Protein 2P4O (pdb70)

CATH classification: 2.120.10.30

B-factor: mean 43.18, std 7.97, range [19.55, 78.84]

Organism: Nostoc punctiforme (strain ATCC 29133 / PCC 73102) (NCBI:txid63737)

Foldseek 3Di:
DPVDDPLCVPFAAAAFDKDFQEFFAAQFAWAEWDADQVGWIWTFRFQQQFTWIAHSNGDIDGLEGAAHTWAEWDAAPVRWIWTWHAHVVQFIWIWIQGRNHDIDTQDTDNVARGWHYWFDLDRFWIWTQRQQQQFIWIFGNPVTDIDTLDHDPCHAPDNPDPGGAFAAWADDDQWIWTGTQRWAIWIWGQDPVRGTDDIGGQEGSAHFHYWFAFNQGWIWGQRFCQQFIWTQHSVRRIYTHGHVVSPRHRWNYKDFYNYPVTQQKIWIWGNQYVDADPVGGDTTTTMIGGHPTGGDDRD

Structure (mmCIF, N/CA/C/O backbone):
data_2P4O
#
_entry.id   2P4O
#
_cell.length_a   91.442
_cell.length_b   91.442
_cell.length_c   75.188
_cell.angle_alpha   90.000
_cell.angle_beta   90.000
_cell.angle_gamma   90.000
#
_symmetry.space_group_name_H-M   'P 42 21 2'
#
loop_
_entity.id
_entity.type
_entity.pdbx_description
1 polymer 'hypothetical protein'
2 non-polymer 'ACETATE ION'
3 non-polymer GLYCEROL
4 water water
#
loop_
_atom_site.group_PDB
_atom_site.id
_atom_site.type_symbol
_atom_site.label_atom_id
_atom_site.label_alt_id
_atom_site.label_comp_id
_atom_site.label_asym_id
_atom_site.label_entity_id
_atom_site.label_seq_id
_atom_site.pdbx_PDB_ins_code
_atom_site.Cartn_x
_atom_site.Cartn_y
_atom_site.Cartn_z
_atom_site.occupancy
_atom_site.B_iso_or_equiv
_atom_site.auth_seq_id
_atom_site.auth_comp_id
_atom_site.auth_asym_id
_atom_site.auth_atom_id
_atom_site.pdbx_PDB_model_num
ATOM 1 N N . SER A 1 5 ? 26.440 16.890 2.612 1.00 63.86 4 SER A N 1
ATOM 2 C CA . SER A 1 5 ? 26.437 17.519 1.259 1.00 63.02 4 SER A CA 1
ATOM 3 C C . SER A 1 5 ? 27.891 17.884 0.843 1.00 62.81 4 SER A C 1
ATOM 4 O O . SER A 1 5 ? 28.742 18.167 1.688 1.00 60.91 4 SER A O 1
ATOM 7 N N . ALA A 1 6 ? 28.167 17.830 -0.459 1.00 60.65 5 ALA A N 1
ATOM 8 C CA . ALA A 1 6 ? 29.539 17.647 -0.952 1.00 60.32 5 ALA A CA 1
ATOM 9 C C . ALA A 1 6 ? 30.416 18.901 -0.908 1.00 60.56 5 ALA A C 1
ATOM 10 O O . ALA A 1 6 ? 31.640 18.804 -0.954 1.00 61.67 5 ALA A O 1
ATOM 12 N N . GLY A 1 7 ? 29.808 20.075 -0.828 1.00 62.15 6 GLY A N 1
ATOM 13 C CA . GLY A 1 7 ? 30.589 21.306 -0.672 1.00 63.50 6 GLY A CA 1
ATOM 14 C C . GLY A 1 7 ? 31.421 21.380 0.609 1.00 63.47 6 GLY A C 1
ATOM 15 O O . GLY A 1 7 ? 32.515 21.960 0.610 1.00 64.15 6 GLY A O 1
ATOM 16 N N . LEU A 1 8 ? 30.926 20.741 1.676 1.00 61.60 7 LEU A N 1
ATOM 17 C CA . LEU A 1 8 ? 31.371 21.029 3.049 1.00 57.53 7 LEU A CA 1
ATOM 18 C C . LEU A 1 8 ? 32.746 20.509 3.434 1.00 53.14 7 LEU A C 1
ATOM 19 O O . LEU A 1 8 ? 32.984 19.323 3.329 1.00 50.68 7 LEU A O 1
ATOM 24 N N . PRO A 1 9 ? 33.639 21.400 3.914 1.00 50.93 8 PRO A N 1
ATOM 25 C CA . PRO A 1 9 ? 34.889 20.934 4.506 1.00 48.17 8 PRO A CA 1
ATOM 26 C C . PRO A 1 9 ? 34.620 19.915 5.614 1.00 47.60 8 PRO A C 1
ATOM 27 O O . PRO A 1 9 ? 33.791 20.176 6.506 1.00 48.18 8 PRO A O 1
ATOM 31 N N . PRO A 1 10 ? 35.327 18.778 5.590 1.00 48.91 9 PRO A N 1
ATOM 32 C CA . PRO A 1 10 ? 35.104 17.682 6.536 1.00 47.18 9 PRO A CA 1
ATOM 33 C C . PRO A 1 10 ? 35.670 17.934 7.931 1.00 45.83 9 PRO A C 1
ATOM 34 O O . PRO A 1 10 ? 36.386 17.102 8.480 1.00 44.92 9 PRO A O 1
ATOM 38 N N . ILE A 1 11 ? 35.293 19.054 8.529 1.00 42.84 10 ILE A N 1
ATOM 39 C CA . ILE A 1 11 ? 35.852 19.478 9.821 1.00 41.49 10 ILE A CA 1
ATOM 40 C C . ILE A 1 11 ? 35.617 18.529 11.009 1.00 41.80 10 ILE A C 1
ATOM 41 O O . ILE A 1 11 ? 36.407 18.540 11.964 1.00 40.83 10 ILE A O 1
ATOM 46 N N . TYR A 1 12 ? 34.541 17.737 10.968 1.00 41.02 11 TYR A N 1
ATOM 47 C CA . TYR A 1 12 ? 34.180 16.841 12.083 1.00 42.03 11 TYR A CA 1
ATOM 48 C C . TYR A 1 12 ? 34.384 15.367 11.749 1.00 42.23 11 TYR A C 1
ATOM 49 O O . TYR A 1 12 ? 33.976 14.497 12.508 1.00 42.87 11 TYR A O 1
ATOM 58 N N . ALA A 1 13 ? 35.041 15.102 10.633 1.00 41.79 12 ALA A N 1
ATOM 59 C CA . ALA A 1 13 ? 35.203 13.740 10.131 1.00 43.72 12 ALA A CA 1
ATOM 60 C C . ALA A 1 13 ? 35.837 12.776 11.099 1.00 44.70 12 ALA A C 1
ATOM 61 O O . ALA A 1 13 ? 35.482 11.589 11.104 1.00 47.42 12 ALA A O 1
ATOM 63 N N . ASP A 1 14 ? 36.788 13.251 11.896 1.00 45.03 13 ASP A N 1
ATOM 64 C CA . ASP A 1 14 ? 37.490 12.387 12.825 1.00 47.35 13 ASP A CA 1
ATOM 65 C C . ASP A 1 14 ? 37.092 12.551 14.281 1.00 46.53 13 ASP A C 1
ATOM 66 O O . ASP A 1 14 ? 37.745 11.978 15.142 1.00 49.72 13 ASP A O 1
ATOM 71 N N . LYS A 1 15 ? 36.034 13.316 14.556 1.00 42.98 14 LYS A N 1
ATOM 72 C CA . LYS A 1 15 ? 35.561 13.504 15.944 1.00 40.43 14 LYS A CA 1
ATOM 73 C C . LYS A 1 15 ? 34.736 12.274 16.402 1.00 40.21 14 LYS A C 1
ATOM 74 O O . LYS A 1 15 ? 33.948 11.730 15.615 1.00 41.22 14 LYS A O 1
ATOM 80 N N . PRO A 1 16 ? 34.915 11.840 17.663 1.00 39.89 15 PRO A N 1
ATOM 81 C CA . PRO A 1 16 ? 34.104 10.732 18.159 1.00 41.48 15 PRO A CA 1
ATOM 82 C C . PRO A 1 16 ? 32.623 11.117 18.250 1.00 40.17 15 PRO A C 1
ATOM 83 O O . PRO A 1 16 ? 32.290 12.305 18.482 1.00 38.64 15 PRO A O 1
ATOM 87 N N . ILE A 1 17 ? 31.755 10.131 18.077 1.00 36.18 16 ILE A N 1
ATOM 88 C CA . ILE A 1 17 ? 30.304 10.340 18.179 1.00 37.26 16 ILE A CA 1
ATOM 89 C C . ILE A 1 17 ? 29.821 9.628 19.426 1.00 38.13 16 ILE A C 1
ATOM 90 O O . ILE A 1 17 ? 30.002 8.400 19.550 1.00 38.88 16 ILE A O 1
ATOM 95 N N . GLU A 1 18 ? 29.194 10.382 20.325 1.00 36.21 17 GLU A N 1
ATOM 96 C CA . GLU A 1 18 ? 28.651 9.840 21.563 1.00 35.89 17 GLU A CA 1
ATOM 97 C C . GLU A 1 18 ? 27.226 10.352 21.676 1.00 35.61 17 GLU A C 1
ATOM 98 O O . GLU A 1 18 ? 26.969 11.503 22.033 1.00 33.49 17 GLU A O 1
ATOM 104 N N . LEU A 1 19 ? 26.298 9.544 21.197 1.00 35.15 18 LEU A N 1
ATOM 105 C CA . LEU A 1 19 ? 24.982 10.087 20.950 1.00 37.67 18 LEU A CA 1
ATOM 106 C C . LEU A 1 19 ? 24.203 10.225 22.240 1.00 37.84 18 LEU A C 1
ATOM 107 O O . LEU A 1 19 ? 23.993 9.260 22.966 1.00 34.96 18 LEU A O 1
ATOM 112 N N . ALA A 1 20 ? 23.771 11.438 22.502 1.00 34.42 19 ALA A N 1
ATOM 113 C CA . ALA A 1 20 ? 22.940 11.741 23.664 1.00 38.90 19 ALA A CA 1
ATOM 114 C C . ALA A 1 20 ? 21.521 11.169 23.473 1.00 36.29 19 ALA A C 1
ATOM 115 O O . ALA A 1 20 ? 21.023 11.067 22.325 1.00 34.84 19 ALA A O 1
ATOM 117 N N . PRO A 1 21 ? 20.902 10.741 24.576 1.00 32.65 20 PRO A N 1
ATOM 118 C CA . PRO A 1 21 ? 19.463 10.482 24.551 1.00 34.47 20 PRO A CA 1
ATOM 119 C C . PRO A 1 21 ? 18.742 11.681 23.951 1.00 37.09 20 PRO A C 1
ATOM 120 O O . PRO A 1 21 ? 19.018 12.829 24.353 1.00 34.02 20 PRO A O 1
ATOM 124 N N . ALA A 1 22 ? 17.924 11.445 22.918 1.00 36.85 21 ALA A N 1
ATOM 125 C CA . ALA A 1 22 ? 17.275 12.562 22.201 1.00 35.47 21 ALA A CA 1
ATOM 126 C C . ALA A 1 22 ? 15.775 12.362 22.096 1.00 38.63 21 ALA A C 1
ATOM 127 O O . ALA A 1 22 ? 15.311 11.248 21.943 1.00 36.35 21 ALA A O 1
ATOM 129 N N . LYS A 1 23 ? 15.017 13.442 22.127 1.00 38.14 22 LYS A N 1
ATOM 130 C CA . LYS A 1 23 ? 13.569 13.380 21.953 1.00 41.89 22 LYS A CA 1
ATOM 131 C C . LYS A 1 23 ? 13.127 14.663 21.292 1.00 41.25 22 LYS A C 1
ATOM 132 O O . LYS A 1 23 ? 13.534 15.745 21.732 1.00 39.19 22 LYS A O 1
ATOM 138 N N . ILE A 1 24 ? 12.300 14.550 20.258 1.00 39.95 23 ILE A N 1
ATOM 139 C CA . ILE A 1 24 ? 11.716 15.718 19.618 1.00 43.07 23 ILE A CA 1
ATOM 140 C C . ILE A 1 24 ? 10.511 16.161 20.456 1.00 41.85 23 ILE A C 1
ATOM 141 O O . ILE A 1 24 ? 9.591 15.400 20.648 1.00 38.20 23 ILE A O 1
ATOM 146 N N . ILE A 1 25 ? 10.532 17.411 20.921 1.00 41.49 24 ILE A N 1
ATOM 147 C CA . ILE A 1 25 ? 9.497 17.982 21.791 1.00 41.88 24 ILE A CA 1
ATOM 148 C C . ILE A 1 25 ? 8.335 18.537 20.976 1.00 43.59 24 ILE A C 1
ATOM 149 O O . ILE A 1 25 ? 7.177 18.366 21.345 1.00 40.99 24 ILE A O 1
ATOM 154 N N . THR A 1 26 ? 8.656 19.277 19.912 1.00 42.57 25 THR A N 1
ATOM 155 C CA . THR A 1 26 ? 7.651 19.788 18.986 1.00 43.67 25 THR A CA 1
ATOM 156 C C . THR A 1 26 ? 8.261 20.030 17.592 1.00 41.18 25 THR A C 1
ATOM 157 O O . THR A 1 26 ? 9.484 20.095 17.443 1.00 41.49 25 THR A O 1
ATOM 161 N N . SER A 1 27 ? 7.407 20.163 16.583 1.00 40.41 26 SER A N 1
ATOM 162 C CA . SER A 1 27 ? 7.838 20.431 15.207 1.00 40.60 26 SER A CA 1
ATOM 163 C C . SER A 1 27 ? 6.997 21.502 14.541 1.00 41.73 26 SER A C 1
ATOM 164 O O . SER A 1 27 ? 5.813 21.646 14.832 1.00 40.92 26 SER A O 1
ATOM 167 N N . PHE A 1 28 ? 7.622 22.258 13.643 1.00 40.83 27 PHE A N 1
ATOM 168 C CA . PHE A 1 28 ? 6.953 23.328 12.904 1.00 40.93 27 PHE A CA 1
ATOM 169 C C . PHE A 1 28 ? 6.962 22.924 11.437 1.00 42.32 27 PHE A C 1
ATOM 170 O O . PHE A 1 28 ? 7.739 22.060 11.077 1.00 41.57 27 PHE A O 1
ATOM 178 N N . PRO A 1 29 ? 6.161 23.594 10.579 1.00 41.95 28 PRO A N 1
ATOM 179 C CA . PRO A 1 29 ? 6.188 23.199 9.185 1.00 42.89 28 PRO A CA 1
ATOM 180 C C . PRO A 1 29 ? 7.574 23.367 8.571 1.00 41.39 28 PRO A C 1
ATOM 181 O O . PRO A 1 29 ? 8.368 24.158 9.035 1.00 40.72 28 PRO A O 1
ATOM 185 N N . VAL A 1 30 ? 7.840 22.589 7.535 1.00 42.69 29 VAL A N 1
ATOM 186 C CA . VAL A 1 30 ? 9.007 22.780 6.698 1.00 43.20 29 VAL A CA 1
ATOM 187 C C . VAL A 1 30 ? 9.068 24.236 6.285 1.00 42.56 29 VAL A C 1
ATOM 188 O O . VAL A 1 30 ? 8.040 24.852 5.982 1.00 39.67 29 VAL A O 1
ATOM 192 N N . ASN A 1 31 ? 10.279 24.785 6.295 1.00 42.01 30 ASN A N 1
ATOM 193 C CA . ASN A 1 31 ? 10.541 26.216 6.018 1.00 41.88 30 ASN A CA 1
ATOM 194 C C . ASN A 1 31 ? 10.357 27.192 7.172 1.00 41.06 30 ASN A C 1
ATOM 195 O O . ASN A 1 31 ? 10.236 28.403 6.970 1.00 39.45 30 ASN A O 1
ATOM 200 N N . THR A 1 32 ? 10.339 26.643 8.383 1.00 37.71 31 THR A N 1
ATOM 201 C CA . THR A 1 32 ? 10.296 27.421 9.560 1.00 39.64 31 THR A CA 1
ATOM 202 C C . THR A 1 32 ? 11.746 27.644 9.959 1.00 39.61 31 THR A C 1
ATOM 203 O O . THR A 1 32 ? 12.506 26.705 10.140 1.00 39.15 31 THR A O 1
ATOM 207 N N . PHE A 1 33 ? 12.116 28.916 10.083 1.00 37.82 32 PHE A N 1
ATOM 208 C CA . PHE A 1 33 ? 13.445 29.232 10.519 1.00 40.50 32 PHE A CA 1
ATOM 209 C C . PHE A 1 33 ? 13.422 29.548 11.992 1.00 36.57 32 PHE A C 1
ATOM 210 O O . PHE A 1 33 ? 13.271 30.695 12.375 1.00 38.48 32 PHE A O 1
ATOM 218 N N . LEU A 1 34 ? 13.602 28.546 12.838 1.00 37.64 33 LEU A N 1
ATOM 219 C CA . LEU A 1 34 ? 13.775 28.821 14.267 1.00 36.24 33 LEU A CA 1
ATOM 220 C C . LEU A 1 34 ? 15.217 29.309 14.462 1.00 38.87 33 LEU A C 1
ATOM 221 O O . LEU A 1 34 ? 16.176 28.624 14.086 1.00 42.15 33 LEU A O 1
ATOM 226 N N . GLU A 1 35 ? 15.382 30.506 15.019 1.00 38.30 34 GLU A N 1
ATOM 227 C CA . GLU A 1 35 ? 16.707 31.094 15.078 1.00 36.85 34 GLU A CA 1
ATOM 228 C C . GLU A 1 35 ? 17.327 30.968 16.451 1.00 36.43 34 GLU A C 1
ATOM 229 O O . GLU A 1 35 ? 18.545 30.915 16.570 1.00 36.74 34 GLU A O 1
ATOM 235 N N . ASN A 1 36 ? 16.496 31.017 17.495 1.00 35.04 35 ASN A N 1
ATOM 236 C CA . ASN A 1 36 ? 16.999 30.960 18.841 1.00 35.89 35 ASN A CA 1
ATOM 237 C C . ASN A 1 36 ? 15.887 30.597 19.805 1.00 36.60 35 ASN A C 1
ATOM 238 O O . ASN A 1 36 ? 14.719 30.432 19.410 1.00 38.05 35 ASN A O 1
ATOM 243 N N . LEU A 1 37 ? 16.253 30.498 21.067 1.00 36.45 36 LEU A N 1
ATOM 244 C CA . LEU A 1 37 ? 15.339 30.031 22.119 1.00 35.72 36 LEU A CA 1
ATOM 245 C C . LEU A 1 37 ? 15.865 30.465 23.454 1.00 37.79 36 LEU A C 1
ATOM 246 O O . LEU A 1 37 ? 17.093 30.662 23.648 1.00 38.71 36 LEU A O 1
ATOM 251 N N . ALA A 1 38 ? 14.925 30.580 24.383 1.00 36.87 37 ALA A N 1
ATOM 252 C CA . ALA A 1 38 ? 15.251 30.848 25.756 1.00 39.04 37 ALA A CA 1
ATOM 253 C C . ALA A 1 38 ? 14.248 30.078 26.625 1.00 39.99 37 ALA A C 1
ATOM 254 O O . ALA A 1 38 ? 13.051 29.997 26.293 1.00 36.26 37 ALA A O 1
ATOM 256 N N . SER A 1 39 ? 14.753 29.469 27.693 1.00 42.31 38 SER A N 1
ATOM 257 C CA . SER A 1 39 ? 13.916 28.698 28.632 1.00 44.93 38 SER A CA 1
ATOM 258 C C . SER A 1 39 ? 13.458 29.553 29.817 1.00 44.90 38 SER A C 1
ATOM 259 O O . SER A 1 39 ? 14.180 30.452 30.279 1.00 46.18 38 SER A O 1
ATOM 262 N N . ALA A 1 40 ? 12.225 29.314 30.271 1.00 47.58 39 ALA A N 1
ATOM 263 C CA . ALA A 1 40 ? 11.657 30.008 31.441 1.00 49.12 39 ALA A CA 1
ATOM 264 C C . ALA A 1 40 ? 11.767 29.122 32.699 1.00 49.71 39 ALA A C 1
ATOM 265 O O . ALA A 1 40 ? 11.622 27.889 32.617 1.00 48.83 39 ALA A O 1
ATOM 267 N N . PRO A 1 41 ? 11.982 29.745 33.876 1.00 52.35 40 PRO A N 1
ATOM 268 C CA . PRO A 1 41 ? 12.116 28.962 35.105 1.00 53.66 40 PRO A CA 1
ATOM 269 C C . PRO A 1 41 ? 10.939 28.029 35.397 1.00 53.32 40 PRO A C 1
ATOM 270 O O . PRO A 1 41 ? 11.113 27.090 36.156 1.00 53.75 40 PRO A O 1
ATOM 274 N N . ASP A 1 42 ? 9.763 28.271 34.811 1.00 54.09 41 ASP A N 1
ATOM 275 C CA . ASP A 1 42 ? 8.631 27.321 34.960 1.00 54.22 41 ASP A CA 1
ATOM 276 C C . ASP A 1 42 ? 8.678 26.127 34.018 1.00 54.64 41 ASP A C 1
ATOM 277 O O . ASP A 1 42 ? 7.904 25.189 34.175 1.00 55.21 41 ASP A O 1
ATOM 282 N N . GLY A 1 43 ? 9.578 26.157 33.037 1.00 54.98 42 GLY A N 1
ATOM 283 C CA . GLY A 1 43 ? 9.687 25.064 32.092 1.00 53.39 42 GLY A CA 1
ATOM 284 C C . GLY A 1 43 ? 9.325 25.449 30.676 1.00 52.00 42 GLY A C 1
ATOM 285 O O . GLY A 1 43 ? 9.572 24.668 29.748 1.00 53.74 42 GLY A O 1
ATOM 286 N N . THR A 1 44 ? 8.740 26.637 30.493 1.00 48.64 43 THR A N 1
ATOM 287 C CA . THR A 1 44 ? 8.286 27.040 29.165 1.00 49.08 43 THR A CA 1
ATOM 288 C C . THR A 1 44 ? 9.478 27.490 28.328 1.00 46.55 43 THR A C 1
ATOM 289 O O . THR A 1 44 ? 10.347 28.184 28.815 1.00 47.28 43 THR A O 1
ATOM 293 N N . ILE A 1 45 ? 9.500 27.054 27.070 1.00 47.04 44 ILE A N 1
ATOM 294 C CA . ILE A 1 45 ? 10.560 27.382 26.114 1.00 44.52 44 ILE A CA 1
ATOM 295 C C . ILE A 1 45 ? 9.956 28.356 25.149 1.00 42.04 44 ILE A C 1
ATOM 296 O O . ILE A 1 45 ? 8.899 28.085 24.587 1.00 44.19 44 ILE A O 1
ATOM 301 N N . PHE A 1 46 ? 10.602 29.506 24.974 1.00 40.04 45 PHE A N 1
ATOM 302 C CA . PHE A 1 46 ? 10.253 30.434 23.904 1.00 39.23 45 PHE A CA 1
ATOM 303 C C . PHE A 1 46 ? 11.248 30.345 22.739 1.00 39.53 45 PHE A C 1
ATOM 304 O O . PHE A 1 46 ? 12.460 30.264 22.935 1.00 36.46 45 PHE A O 1
ATOM 312 N N . VAL A 1 47 ? 10.711 30.319 21.530 1.00 39.38 46 VAL A N 1
ATOM 313 C CA . VAL A 1 47 ? 11.536 30.269 20.338 1.00 39.14 46 VAL A CA 1
ATOM 314 C C . VAL A 1 47 ? 11.174 31.408 19.411 1.00 39.58 46 VAL A C 1
ATOM 315 O O . VAL A 1 47 ? 10.074 31.971 19.473 1.00 38.03 46 VAL A O 1
ATOM 319 N N . THR A 1 48 ? 12.136 31.759 18.569 1.00 40.25 47 THR A N 1
ATOM 320 C CA . THR A 1 48 ? 11.951 32.770 17.554 1.00 39.72 47 THR A CA 1
ATOM 321 C C . THR A 1 48 ? 11.740 32.079 16.196 1.00 41.60 47 THR A C 1
ATOM 322 O O . THR A 1 48 ? 12.571 31.315 15.719 1.00 38.48 47 THR A O 1
ATOM 326 N N . ASN A 1 49 ? 10.562 32.327 15.642 1.00 42.77 48 ASN A N 1
ATOM 327 C CA . ASN A 1 49 ? 10.202 31.953 14.317 1.00 41.48 48 ASN A CA 1
ATOM 328 C C . ASN A 1 49 ? 10.485 33.179 13.452 1.00 40.52 48 ASN A C 1
ATOM 329 O O . ASN A 1 49 ? 9.652 34.075 13.328 1.00 42.46 48 ASN A O 1
ATOM 334 N N . HIS A 1 50 ? 11.668 33.167 12.842 1.00 40.35 49 HIS A N 1
ATOM 335 C CA . HIS A 1 50 ? 12.338 34.346 12.277 1.00 39.97 49 HIS A CA 1
ATOM 336 C C . HIS A 1 50 ? 11.546 35.097 11.234 1.00 40.86 49 HIS A C 1
ATOM 337 O O . HIS A 1 50 ? 11.319 36.317 11.371 1.00 39.57 49 HIS A O 1
ATOM 344 N N . GLU A 1 51 ? 11.132 34.380 10.190 1.00 40.95 50 GLU A N 1
ATOM 345 C CA . GLU A 1 51 ? 10.570 35.013 8.988 1.00 43.16 50 GLU A CA 1
ATOM 346 C C . GLU A 1 51 ? 9.248 35.711 9.249 1.00 43.87 50 GLU A C 1
ATOM 347 O O . GLU A 1 51 ? 8.962 36.713 8.617 1.00 46.61 50 GLU A O 1
ATOM 353 N N . VAL A 1 52 ? 8.464 35.183 10.190 1.00 45.72 51 VAL A N 1
ATOM 354 C CA . VAL A 1 52 ? 7.143 35.715 10.527 1.00 46.93 51 VAL A CA 1
ATOM 355 C C .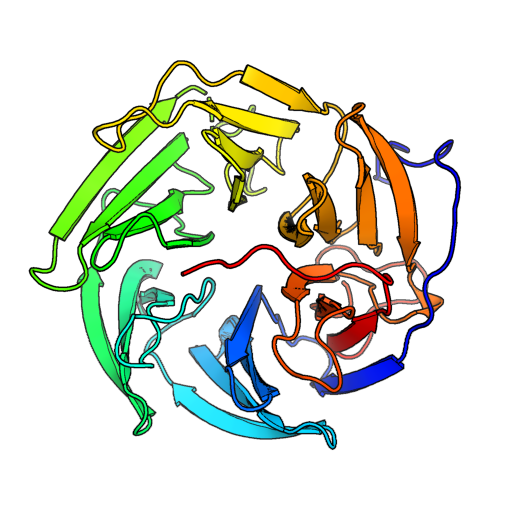 VAL A 1 52 ? 7.125 36.587 11.786 1.00 45.91 51 VAL A C 1
ATOM 356 O O . VAL A 1 52 ? 6.055 37.027 12.213 1.00 44.30 51 VAL A O 1
ATOM 360 N N . GLY A 1 53 ? 8.295 36.811 12.381 1.00 44.80 52 GLY A N 1
ATOM 361 C CA . GLY A 1 53 ? 8.465 37.684 13.532 1.00 44.19 52 GLY A CA 1
ATOM 362 C C . GLY A 1 53 ? 7.752 37.245 14.801 1.00 43.84 52 GLY A C 1
ATOM 363 O O . GLY A 1 53 ? 7.394 38.065 15.658 1.00 43.28 52 GLY A O 1
ATOM 364 N N . GLU A 1 54 ? 7.544 35.953 14.930 1.00 43.58 53 GLU A N 1
ATOM 365 C CA . GLU A 1 54 ? 6.779 35.407 16.029 1.00 44.45 53 GLU A CA 1
ATOM 366 C C . GLU A 1 54 ? 7.697 34.861 17.107 1.00 43.40 53 GLU A C 1
ATOM 367 O O . GLU A 1 54 ? 8.677 34.168 16.833 1.00 46.40 53 GLU A O 1
ATOM 373 N N . ILE A 1 55 ? 7.360 35.173 18.344 1.00 42.93 54 ILE A N 1
ATOM 374 C CA . ILE A 1 55 ? 7.947 34.513 19.486 1.00 43.19 54 ILE A CA 1
ATOM 375 C C . ILE A 1 55 ? 6.904 33.501 19.975 1.00 41.75 54 ILE A C 1
ATOM 376 O O . ILE A 1 55 ? 5.818 33.874 20.427 1.00 43.36 54 ILE A O 1
ATOM 381 N N . VAL A 1 56 ? 7.250 32.225 19.860 1.00 42.30 55 VAL A N 1
ATOM 382 C CA . VAL A 1 56 ? 6.342 31.111 20.161 1.00 43.00 55 VAL A CA 1
ATOM 383 C C . VAL A 1 56 ? 6.728 30.438 21.487 1.00 41.73 55 VAL A C 1
ATOM 384 O O . VAL A 1 56 ? 7.905 30.095 21.693 1.00 41.49 55 VAL A O 1
ATOM 388 N N . SER A 1 57 ? 5.740 30.240 22.369 1.00 37.54 56 SER A N 1
ATOM 389 C CA . SER A 1 57 ? 5.939 29.455 23.595 1.00 41.71 56 SER A CA 1
ATOM 390 C C . SER A 1 57 ? 5.595 27.989 23.353 1.00 41.83 56 SER A C 1
ATOM 391 O O . SER A 1 57 ? 4.675 27.657 22.596 1.00 43.27 56 SER A O 1
ATOM 394 N N . ILE A 1 58 ? 6.377 27.123 23.987 1.00 42.58 57 ILE A N 1
ATOM 395 C CA . ILE A 1 58 ? 6.246 25.677 23.855 1.00 45.61 57 ILE A CA 1
ATOM 396 C C . ILE A 1 58 ? 6.128 25.101 25.255 1.00 48.58 57 ILE A C 1
ATOM 397 O O . ILE A 1 58 ? 7.035 25.259 26.083 1.00 46.81 57 ILE A O 1
ATOM 402 N N . THR A 1 59 ? 4.999 24.446 25.513 1.00 52.41 58 THR A N 1
ATOM 403 C CA . THR A 1 59 ? 4.759 23.759 26.784 1.00 55.98 58 THR A CA 1
ATOM 404 C C . THR A 1 59 ? 5.539 22.431 26.780 1.00 56.70 58 THR A C 1
ATOM 405 O O . THR A 1 59 ? 5.980 21.989 25.728 1.00 60.50 58 THR A O 1
ATOM 409 N N . PRO A 1 60 ? 5.711 21.786 27.949 1.00 59.18 59 PRO A N 1
ATOM 410 C CA . PRO A 1 60 ? 6.434 20.500 28.001 1.00 59.49 59 PRO A CA 1
ATOM 411 C C . PRO A 1 60 ? 5.844 19.415 27.095 1.00 59.94 59 PRO A C 1
ATOM 412 O O . PRO A 1 60 ? 6.594 18.630 26.508 1.00 59.90 59 PRO A O 1
ATOM 416 N N . ASP A 1 61 ? 4.510 19.384 26.987 1.00 60.15 60 ASP A N 1
ATOM 417 C CA . ASP A 1 61 ? 3.812 18.425 26.111 1.00 58.62 60 ASP A CA 1
ATOM 418 C C . ASP A 1 61 ? 4.007 18.716 24.600 1.00 57.95 60 ASP A C 1
ATOM 419 O O . ASP A 1 61 ? 3.647 17.888 23.758 1.00 56.66 60 ASP A O 1
ATOM 421 N N . GLY A 1 62 ? 4.559 19.890 24.264 1.00 56.58 61 GLY A N 1
ATOM 422 C CA . GLY A 1 62 ? 4.869 20.246 22.876 1.00 54.73 61 GLY A CA 1
ATOM 423 C C . GLY A 1 62 ? 3.855 21.166 22.206 1.00 52.89 61 GLY A C 1
ATOM 424 O O . GLY A 1 62 ? 3.939 21.396 21.000 1.00 52.03 61 GLY A O 1
ATOM 425 N N . ASN A 1 63 ? 2.894 21.681 22.977 1.00 50.57 62 ASN A N 1
ATOM 426 C CA . ASN A 1 63 ? 1.883 22.595 22.453 1.00 49.89 62 ASN A CA 1
ATOM 427 C C . ASN A 1 63 ? 2.501 23.959 22.251 1.00 48.70 62 ASN A C 1
ATOM 428 O O . ASN A 1 63 ? 3.281 24.397 23.090 1.00 47.35 62 ASN A O 1
ATOM 430 N N . GLN A 1 64 ? 2.107 24.633 21.170 1.00 47.13 63 GLN A N 1
ATOM 431 C CA . GLN A 1 64 ? 2.677 25.911 20.773 1.00 45.54 63 GLN A CA 1
ATOM 432 C C . GLN A 1 64 ? 1.618 26.987 20.845 1.00 46.18 63 GLN A C 1
ATOM 433 O O . GLN A 1 64 ? 0.485 26.772 20.405 1.00 42.56 63 GLN A O 1
ATOM 439 N N . GLN A 1 65 ? 1.978 28.150 21.377 1.00 48.75 64 GLN A N 1
ATOM 440 C CA . GLN A 1 65 ? 1.136 29.325 21.200 1.00 51.08 64 GLN A CA 1
ATOM 441 C C . GLN A 1 65 ? 1.992 30.529 20.880 1.00 51.98 64 GLN A C 1
ATOM 442 O O . GLN A 1 65 ? 3.096 30.678 21.406 1.00 52.12 64 GLN A O 1
ATOM 445 N N . ILE A 1 66 ? 1.472 31.377 19.999 1.00 51.12 65 ILE A N 1
ATOM 446 C CA . ILE A 1 66 ? 2.164 32.565 19.588 1.00 51.03 65 ILE A CA 1
ATOM 447 C C . ILE A 1 66 ? 2.107 33.509 20.775 1.00 51.07 65 ILE A C 1
ATOM 448 O O . ILE A 1 66 ? 1.035 34.039 21.108 1.00 51.52 65 ILE A O 1
ATOM 453 N N . HIS A 1 67 ? 3.248 33.668 21.441 1.00 48.46 66 HIS A N 1
ATOM 454 C CA . HIS A 1 67 ? 3.384 34.599 22.563 1.00 47.34 66 HIS A CA 1
ATOM 455 C C . HIS A 1 67 ? 3.341 36.086 22.144 1.00 47.35 66 HIS A C 1
ATOM 456 O O . HIS A 1 67 ? 2.679 36.940 22.804 1.00 44.29 66 HIS A O 1
ATOM 463 N N . ALA A 1 68 ? 4.065 36.408 21.075 1.00 42.91 67 ALA A N 1
ATOM 464 C CA . ALA A 1 68 ? 4.144 37.784 20.613 1.00 43.87 67 ALA A CA 1
ATOM 465 C C . ALA A 1 68 ? 4.519 37.842 19.153 1.00 45.05 67 ALA A C 1
ATOM 466 O O . ALA A 1 68 ? 4.977 36.842 18.570 1.00 42.40 67 ALA A O 1
ATOM 468 N N . THR A 1 69 ? 4.311 39.014 18.553 1.00 44.11 68 THR A N 1
ATOM 469 C CA . THR A 1 69 ? 4.616 39.195 17.143 1.00 46.72 68 THR A CA 1
ATOM 470 C C . THR A 1 69 ? 5.218 40.557 16.925 1.00 47.90 68 THR A C 1
ATOM 471 O O . THR A 1 69 ? 4.626 41.563 17.315 1.00 42.90 68 THR A O 1
ATOM 475 N N . VAL A 1 70 ? 6.426 40.576 16.358 1.00 50.03 69 VAL A N 1
ATOM 476 C CA . VAL A 1 70 ? 7.117 41.825 16.064 1.00 52.07 69 VAL A CA 1
ATOM 477 C C . VAL A 1 70 ? 6.915 42.185 14.620 1.00 53.40 69 VAL A C 1
ATOM 478 O O . VAL A 1 70 ? 6.637 41.316 13.772 1.00 52.80 69 VAL A O 1
ATOM 482 N N . GLU A 1 71 ? 7.047 43.480 14.355 1.00 53.41 70 GLU A N 1
ATOM 483 C CA . GLU A 1 71 ? 7.170 43.963 13.001 1.00 55.62 70 GLU A CA 1
ATOM 484 C C . GLU A 1 71 ? 8.516 43.506 12.459 1.00 55.06 70 GLU A C 1
ATOM 485 O O . GLU A 1 71 ? 9.578 43.772 13.055 1.00 57.77 70 GLU A O 1
ATOM 491 N N . GLY A 1 72 ? 8.467 42.799 11.346 1.00 51.08 71 GLY A N 1
ATOM 492 C CA . GLY A 1 72 ? 9.673 42.363 10.676 1.00 49.79 71 GLY A CA 1
ATOM 493 C C . GLY A 1 72 ? 10.065 40.976 11.140 1.00 48.21 71 GLY A C 1
ATOM 494 O O . GLY A 1 72 ? 9.216 40.097 11.277 1.00 48.36 71 GLY A O 1
ATOM 495 N N . LYS A 1 73 ? 11.357 40.788 11.386 1.00 46.16 72 LYS A N 1
ATOM 496 C CA . LYS A 1 73 ? 11.907 39.467 11.694 1.00 45.38 72 LYS A CA 1
ATOM 497 C C . LYS A 1 73 ? 12.572 39.478 13.068 1.00 44.84 72 LYS A C 1
ATOM 498 O O . LYS A 1 73 ? 12.933 40.544 13.598 1.00 43.88 72 LYS A O 1
ATOM 504 N N . VAL A 1 74 ? 12.665 38.303 13.666 1.00 42.20 73 VAL A N 1
ATOM 505 C CA . VAL A 1 74 ? 13.090 38.169 15.068 1.00 44.12 73 VAL A CA 1
ATOM 506 C C . VAL A 1 74 ? 14.076 37.005 15.183 1.00 43.74 73 VAL A C 1
ATOM 507 O O . VAL A 1 74 ? 13.860 35.932 14.573 1.00 42.80 73 VAL A O 1
ATOM 511 N N . SER A 1 75 ? 15.148 37.215 15.961 1.00 40.24 74 SER A N 1
ATOM 512 C CA A SER A 1 75 ? 16.292 36.320 15.986 0.50 39.01 74 SER A CA 1
ATOM 513 C CA B SER A 1 75 ? 16.270 36.275 15.993 0.50 40.25 74 SER A CA 1
ATOM 514 C C . SER A 1 75 ? 16.676 35.887 17.403 1.00 40.89 74 SER A C 1
ATOM 515 O O . SER A 1 75 ? 16.347 34.770 17.856 1.00 38.35 74 SER A O 1
ATOM 520 N N . GLY A 1 76 ? 17.403 36.764 18.090 1.00 39.78 75 GLY A N 1
ATOM 521 C CA . GLY A 1 76 ? 17.964 36.459 19.417 1.00 38.02 75 GLY A CA 1
ATOM 522 C C . GLY A 1 76 ? 16.942 36.757 20.477 1.00 40.04 75 GLY A C 1
ATOM 523 O O . GLY A 1 76 ? 16.056 37.606 20.283 1.00 38.35 75 GLY A O 1
ATOM 524 N N . LEU A 1 77 ? 17.091 36.069 21.612 1.00 40.35 76 LEU A N 1
ATOM 525 C CA . LEU A 1 77 ? 16.201 36.194 22.754 1.00 42.44 76 LEU A CA 1
ATOM 526 C C . LEU A 1 77 ? 16.997 36.035 24.028 1.00 41.22 76 LEU A C 1
ATOM 527 O O . LEU A 1 77 ? 17.806 35.094 24.143 1.00 37.32 76 LEU A O 1
ATOM 532 N N . ALA A 1 78 ? 16.699 36.876 25.005 1.00 37.88 77 ALA A N 1
ATOM 533 C CA . ALA A 1 78 ? 17.193 36.721 26.377 1.00 37.68 77 ALA A CA 1
ATOM 534 C C . ALA A 1 78 ? 16.152 37.221 27.392 1.00 40.88 77 ALA A C 1
ATOM 535 O O . ALA A 1 78 ? 15.489 38.274 27.193 1.00 39.23 77 ALA A O 1
ATOM 537 N N . PHE A 1 79 ? 16.026 36.510 28.511 1.00 40.24 78 PHE A N 1
ATOM 538 C CA . PHE A 1 79 ? 15.142 36.986 29.568 1.00 42.22 78 PHE A CA 1
ATOM 539 C C . PHE A 1 79 ? 15.744 38.148 30.308 1.00 44.61 78 PHE A C 1
ATOM 540 O O . PHE A 1 79 ? 16.952 38.212 30.493 1.00 43.68 78 PHE A O 1
ATOM 548 N N . THR A 1 80 ? 14.873 39.053 30.728 1.00 47.35 79 THR A N 1
ATOM 549 C CA . THR A 1 80 ? 15.248 40.167 31.606 1.00 51.92 79 THR A CA 1
ATOM 550 C C . THR A 1 80 ? 14.885 39.758 33.024 1.00 54.97 79 THR A C 1
ATOM 551 O O . THR A 1 80 ? 14.085 38.837 33.216 1.00 53.71 79 THR A O 1
ATOM 555 N N . SER A 1 81 ? 15.451 40.467 34.001 1.00 59.47 80 SER A N 1
ATOM 556 C CA . SER A 1 81 ? 15.190 40.210 35.441 1.00 62.16 80 SER A CA 1
ATOM 557 C C . SER A 1 81 ? 13.696 40.198 35.833 1.00 61.97 80 SER A C 1
ATOM 558 O O . SER A 1 81 ? 13.305 39.480 36.746 1.00 62.80 80 SER A O 1
ATOM 560 N N . ASN A 1 82 ? 12.875 40.986 35.138 1.00 61.88 81 ASN A N 1
ATOM 561 C CA . ASN A 1 82 ? 11.431 41.037 35.406 1.00 60.20 81 ASN A CA 1
ATOM 562 C C . ASN A 1 82 ? 10.629 39.907 34.740 1.00 58.74 81 ASN A C 1
ATOM 563 O O . ASN A 1 82 ? 9.412 39.815 34.921 1.00 57.53 81 ASN A O 1
ATOM 565 N N . GLY A 1 83 ? 11.305 39.045 33.977 1.00 57.84 82 GLY A N 1
ATOM 566 C CA . GLY A 1 83 ? 10.646 37.949 33.256 1.00 55.04 82 GLY A CA 1
ATOM 567 C C . GLY A 1 83 ? 10.097 38.348 31.893 1.00 51.52 82 GLY A C 1
ATOM 568 O O . GLY A 1 83 ? 9.336 37.610 31.275 1.00 51.07 82 GLY A O 1
ATOM 569 N N . ASP A 1 84 ? 10.473 39.528 31.418 1.00 48.23 83 ASP A N 1
ATOM 570 C CA . ASP A 1 84 ? 10.179 39.911 30.046 1.00 45.60 83 ASP A CA 1
ATOM 571 C C . ASP A 1 84 ? 11.321 39.382 29.144 1.00 43.92 83 ASP A C 1
ATOM 572 O O . ASP A 1 84 ? 12.293 38.818 29.643 1.00 45.77 83 ASP A O 1
ATOM 577 N N . LEU A 1 85 ? 11.195 39.551 27.829 1.00 41.45 84 LEU A N 1
ATOM 578 C CA . LEU A 1 85 ? 12.222 39.102 26.874 1.00 40.68 84 LEU A CA 1
ATOM 579 C C . LEU A 1 85 ? 12.796 40.295 26.129 1.00 40.19 84 LEU A C 1
ATOM 580 O O . LEU A 1 85 ? 12.040 41.176 25.789 1.00 41.96 84 LEU A O 1
ATOM 585 N N . VAL A 1 86 ? 14.124 40.338 25.977 1.00 39.05 85 VAL A N 1
ATOM 586 C CA A VAL A 1 86 ? 14.755 41.228 25.016 0.50 38.12 85 VAL A 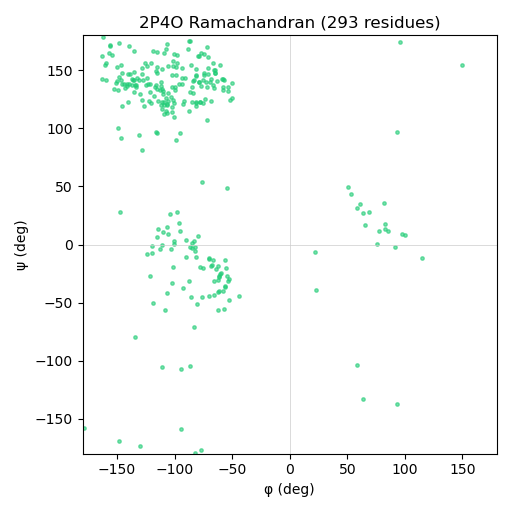CA 1
ATOM 587 C CA B VAL A 1 86 ? 14.808 41.217 25.023 0.50 39.50 85 VAL A CA 1
ATOM 588 C C . VAL A 1 86 ? 15.020 40.426 23.737 1.00 39.42 85 VAL A C 1
ATOM 589 O O . VAL A 1 86 ? 15.476 39.268 23.784 1.00 35.99 85 VAL A O 1
ATOM 596 N N . ALA A 1 87 ? 14.708 41.033 22.600 1.00 38.68 86 ALA A N 1
ATOM 597 C CA . ALA A 1 87 ? 14.824 40.341 21.304 1.00 40.25 86 ALA A CA 1
ATOM 598 C C . ALA A 1 87 ? 15.574 41.190 20.310 1.00 40.25 86 ALA A C 1
ATOM 599 O O . ALA A 1 87 ? 15.433 42.419 20.284 1.00 35.89 86 ALA A O 1
ATOM 601 N N . THR A 1 88 ? 16.405 40.536 19.514 1.00 40.77 87 THR A N 1
ATOM 602 C CA . THR A 1 88 ? 17.003 41.168 18.353 1.00 38.05 87 THR A CA 1
ATOM 603 C C . THR A 1 88 ? 16.221 40.770 17.109 1.00 38.52 87 THR A C 1
ATOM 604 O O . THR A 1 88 ? 15.619 39.706 17.041 1.00 37.28 87 THR A O 1
ATOM 608 N N . GLY A 1 89 ? 16.254 41.643 16.116 1.00 36.24 88 GLY A N 1
ATOM 609 C CA . GLY A 1 89 ? 15.662 41.374 14.806 1.00 40.10 88 GLY A CA 1
ATOM 610 C C . GLY A 1 89 ? 15.856 42.515 13.828 1.00 40.17 88 GLY A C 1
ATOM 611 O O . GLY A 1 89 ? 16.775 43.333 13.959 1.00 40.13 88 GLY A O 1
ATOM 612 N N . TRP A 1 90 ? 14.982 42.544 12.828 1.00 42.44 89 TRP A N 1
ATOM 613 C CA . TRP A 1 90 ? 14.986 43.537 11.756 1.00 40.96 89 TRP A CA 1
ATOM 614 C C . TRP A 1 90 ? 13.583 44.096 11.716 1.00 41.40 89 TRP A C 1
ATOM 615 O O . TRP A 1 90 ? 12.628 43.334 11.885 1.00 41.83 89 TRP A O 1
ATOM 626 N N . ASN A 1 91 ? 13.452 45.406 11.490 1.00 39.71 90 ASN A N 1
ATOM 627 C CA . ASN A 1 91 ? 12.149 46.018 11.210 1.00 41.44 90 ASN A CA 1
ATOM 628 C C . ASN A 1 91 ? 11.727 45.734 9.764 1.00 43.65 90 ASN A C 1
ATOM 629 O O . ASN A 1 91 ? 12.436 44.997 9.037 1.00 40.61 90 ASN A O 1
ATOM 634 N N . ALA A 1 92 ? 10.580 46.300 9.357 1.00 44.68 91 ALA A N 1
ATOM 635 C CA . ALA A 1 92 ? 10.055 46.108 7.994 1.00 44.27 91 ALA A CA 1
ATOM 636 C C . ALA A 1 92 ? 11.012 46.607 6.913 1.00 43.65 91 ALA A C 1
ATOM 637 O O . ALA A 1 92 ? 10.970 46.124 5.791 1.00 46.97 91 ALA A O 1
ATOM 639 N N . ASP A 1 93 ? 11.886 47.550 7.265 1.00 43.07 92 ASP A N 1
ATOM 640 C CA . ASP A 1 93 ? 12.875 48.090 6.358 1.00 41.91 92 ASP A CA 1
ATOM 641 C C . ASP A 1 93 ? 14.249 47.420 6.466 1.00 41.72 92 ASP A C 1
ATOM 642 O O . ASP A 1 93 ? 15.225 47.917 5.895 1.00 42.66 92 ASP A O 1
ATOM 647 N N . SER A 1 94 ? 14.341 46.291 7.166 1.00 43.16 93 SER A N 1
ATOM 648 C CA . SER A 1 94 ? 15.588 45.506 7.232 1.00 42.03 93 SER A CA 1
ATOM 649 C C . SER A 1 94 ? 16.672 46.219 8.008 1.00 40.99 93 SER A C 1
ATOM 650 O O . SER A 1 94 ? 17.862 46.007 7.787 1.00 42.80 93 SER A O 1
ATOM 653 N N . ILE A 1 95 ? 16.243 47.062 8.944 1.00 40.43 94 ILE A N 1
ATOM 654 C CA . ILE A 1 95 ? 17.135 47.733 9.893 1.00 39.57 94 ILE A CA 1
ATOM 655 C C . ILE A 1 95 ? 17.116 47.014 11.256 1.00 37.79 94 ILE A C 1
ATOM 656 O O . ILE A 1 95 ? 16.034 46.711 11.777 1.00 36.34 94 ILE A O 1
ATOM 661 N N . PRO A 1 96 ? 18.305 46.748 11.847 1.00 35.36 95 PRO A N 1
ATOM 662 C CA . PRO A 1 96 ? 18.267 46.098 13.144 1.00 35.55 95 PRO A CA 1
ATOM 663 C C . PRO A 1 96 ? 17.486 46.847 14.194 1.00 32.85 95 PRO A C 1
ATOM 664 O O . PRO A 1 96 ? 17.523 48.114 14.302 1.00 33.67 95 PRO A O 1
ATOM 668 N N . VAL A 1 97 ? 16.780 46.062 14.982 1.00 37.60 96 VAL A N 1
ATOM 669 C CA . VAL A 1 97 ? 15.973 46.569 16.087 1.00 35.67 96 VAL A CA 1
ATOM 670 C C . VAL A 1 97 ? 16.200 45.681 17.311 1.00 35.12 96 VAL A C 1
ATOM 671 O O . VAL A 1 97 ? 16.336 44.474 17.178 1.00 36.48 96 VAL A O 1
ATOM 675 N N . VAL A 1 98 ? 16.259 46.313 18.478 1.00 34.77 97 VAL A N 1
ATOM 676 C CA . VAL A 1 98 ? 16.169 45.618 19.775 1.00 35.22 97 VAL A CA 1
ATOM 677 C C . VAL A 1 98 ? 14.788 45.889 20.357 1.00 35.06 97 VAL A C 1
ATOM 678 O O . VAL A 1 98 ? 14.397 47.055 20.517 1.00 33.80 97 VAL A O 1
ATOM 682 N N . SER A 1 99 ? 14.044 44.818 20.647 1.00 35.73 98 SER A N 1
ATOM 683 C CA . SER A 1 99 ? 12.666 44.939 21.176 1.00 36.94 98 SER A CA 1
ATOM 684 C C . SER A 1 99 ? 12.543 44.392 22.595 1.00 37.99 98 SER A C 1
ATOM 685 O O . SER A 1 99 ? 13.294 43.508 22.998 1.00 36.01 98 SER A O 1
ATOM 688 N N . LEU A 1 100 ? 11.586 44.924 23.349 1.00 38.11 99 LEU A N 1
ATOM 689 C CA . LEU A 1 100 ? 11.204 44.332 24.642 1.00 41.31 99 LEU A CA 1
ATOM 690 C C . LEU A 1 100 ? 9.833 43.706 24.517 1.00 43.36 99 LEU A C 1
ATOM 691 O O . LEU A 1 100 ? 8.858 44.381 24.158 1.00 44.16 99 LEU A O 1
ATOM 696 N N . VAL A 1 101 ? 9.761 42.412 24.813 1.00 45.31 100 VAL A N 1
ATOM 697 C CA . VAL A 1 101 ? 8.518 41.669 24.739 1.00 46.93 100 VAL A CA 1
ATOM 698 C C . VAL A 1 101 ? 8.064 41.410 26.174 1.00 47.62 100 VAL A C 1
ATOM 699 O O . VAL A 1 101 ? 8.743 40.740 26.940 1.00 45.01 100 VAL A O 1
ATOM 703 N N . LYS A 1 102 ? 6.945 42.019 26.551 1.00 47.65 101 LYS A N 1
ATOM 704 C CA . LYS A 1 102 ? 6.444 41.898 27.913 1.00 50.83 101 LYS A CA 1
ATOM 705 C C . LYS A 1 102 ? 5.739 40.555 28.074 1.00 48.68 101 LYS A C 1
ATOM 706 O O . LYS A 1 102 ? 5.330 39.952 27.090 1.00 47.01 101 LYS A O 1
ATOM 712 N N . SER A 1 103 ? 5.544 40.116 29.323 1.00 50.90 102 SER A N 1
ATOM 713 C CA . SER A 1 103 ? 4.965 38.787 29.578 1.00 50.84 102 SER A CA 1
ATOM 714 C C . SER A 1 103 ? 3.500 38.681 29.143 1.00 49.99 102 SER A C 1
ATOM 715 O O . SER A 1 103 ? 2.996 37.575 28.938 1.00 47.75 102 SER A O 1
ATOM 718 N N . ASP A 1 104 ? 2.846 39.828 28.953 1.00 49.15 103 ASP A N 1
ATOM 719 C CA . ASP A 1 104 ? 1.473 39.873 28.441 1.00 49.91 103 ASP A CA 1
ATOM 720 C C . ASP A 1 104 ? 1.396 39.797 26.919 1.00 49.65 103 ASP A C 1
ATOM 721 O O . ASP A 1 104 ? 0.312 39.906 26.350 1.00 48.79 103 ASP A O 1
ATOM 726 N N . GLY A 1 105 ? 2.542 39.635 26.257 1.00 50.03 104 GLY A N 1
ATOM 727 C CA . GLY A 1 105 ? 2.581 39.557 24.798 1.00 50.97 104 GLY A CA 1
ATOM 728 C C . GLY A 1 105 ? 2.785 40.869 24.060 1.00 49.60 104 GLY A C 1
ATOM 729 O O . GLY A 1 105 ? 2.871 40.859 22.834 1.00 50.16 104 GLY A O 1
ATOM 730 N N . THR A 1 106 ? 2.872 41.988 24.782 1.00 50.02 105 THR A N 1
ATOM 731 C CA . THR A 1 106 ? 3.033 43.304 24.145 1.00 50.24 105 THR A CA 1
ATOM 732 C C . THR A 1 106 ? 4.498 43.641 23.793 1.00 48.73 105 THR A C 1
ATOM 733 O O . THR A 1 106 ? 5.431 43.369 24.558 1.00 48.25 105 THR A O 1
ATOM 737 N N . VAL A 1 107 ? 4.678 44.261 22.631 1.00 46.74 106 VAL A N 1
ATOM 738 C CA . VAL A 1 107 ? 6.005 44.548 22.116 1.00 43.82 106 VAL A CA 1
ATOM 739 C C . VAL A 1 107 ? 6.257 46.056 22.148 1.00 45.96 106 VAL A C 1
ATOM 740 O O . VAL A 1 107 ? 5.390 46.855 21.767 1.00 46.87 106 VAL A O 1
ATOM 744 N N . GLU A 1 108 ? 7.436 46.438 22.635 1.00 44.56 107 GLU A N 1
ATOM 745 C CA . GLU A 1 108 ? 7.915 47.788 22.484 1.00 45.33 107 GLU A CA 1
ATOM 746 C C . GLU A 1 108 ? 9.299 47.758 21.818 1.00 42.73 107 GLU A C 1
ATOM 747 O O . GLU A 1 108 ? 10.126 46.858 22.055 1.00 43.18 107 GLU A O 1
ATOM 753 N N . THR A 1 109 ? 9.489 48.665 20.883 1.00 38.49 108 THR A N 1
ATOM 754 C CA . THR A 1 109 ? 10.768 48.827 20.232 1.00 38.71 108 THR A CA 1
ATOM 755 C C . THR A 1 109 ? 11.615 49.656 21.158 1.00 38.75 108 THR A C 1
ATOM 756 O O . THR A 1 109 ? 11.262 50.798 21.488 1.00 42.98 108 THR A O 1
ATOM 760 N N . LEU A 1 110 ? 12.730 49.107 21.609 1.00 36.54 109 LEU A N 1
ATOM 761 C CA . LEU A 1 110 ? 13.638 49.887 22.441 1.00 36.29 109 LEU A CA 1
ATOM 762 C C . LEU A 1 110 ? 14.539 50.811 21.593 1.00 34.30 109 LEU A C 1
ATOM 763 O O . LEU A 1 110 ? 14.659 52.019 21.854 1.00 37.17 109 LEU A O 1
ATOM 768 N N . LEU A 1 111 ? 15.173 50.195 20.594 1.00 35.99 110 LEU A N 1
ATOM 769 C CA . LEU A 1 111 ? 16.175 50.821 19.751 1.00 34.79 110 LEU A CA 1
ATOM 770 C C . LEU A 1 111 ? 16.038 50.377 18.327 1.00 31.51 110 LEU A C 1
ATOM 771 O O . LEU A 1 111 ? 15.845 49.193 18.060 1.00 31.38 110 LEU A O 1
ATOM 776 N N . THR A 1 112 ? 16.185 51.327 17.418 1.00 32.25 111 THR A N 1
ATOM 777 C CA . THR A 1 112 ? 16.483 51.014 16.018 1.00 32.78 111 THR A CA 1
ATOM 778 C C . THR A 1 112 ? 17.931 51.463 15.748 1.00 32.75 111 THR A C 1
ATOM 779 O O . THR A 1 112 ? 18.369 52.591 16.100 1.00 33.31 111 THR A O 1
ATOM 783 N N . LEU A 1 113 ? 18.695 50.580 15.138 1.00 32.38 112 LEU A N 1
ATOM 784 C CA . LEU A 1 113 ? 20.151 50.730 15.059 1.00 32.31 112 LEU A CA 1
ATOM 785 C C . LEU A 1 113 ? 20.656 50.603 13.617 1.00 32.47 112 LEU A C 1
ATOM 786 O O . LEU A 1 113 ? 21.131 49.542 13.196 1.00 34.06 112 LEU A O 1
ATOM 791 N N . PRO A 1 114 ? 20.552 51.689 12.857 1.00 32.47 113 PRO A N 1
ATOM 792 C CA . PRO A 1 114 ? 21.053 51.699 11.482 1.00 31.91 113 PRO A CA 1
ATOM 793 C C . PRO A 1 114 ? 22.575 51.581 11.302 1.00 35.63 113 PRO A C 1
ATOM 794 O O . PRO A 1 114 ? 23.025 51.363 10.148 1.00 37.94 113 PRO A O 1
ATOM 798 N N . ASP A 1 115 ? 23.365 51.754 12.370 1.00 31.60 114 ASP A N 1
ATOM 799 C CA . ASP A 1 115 ? 24.812 51.537 12.268 1.00 34.12 114 ASP A CA 1
ATOM 800 C C . ASP A 1 115 ? 25.119 50.063 12.501 1.00 34.00 114 ASP A C 1
ATOM 801 O O . ASP A 1 115 ? 26.276 49.684 12.460 1.00 36.68 114 ASP A O 1
ATOM 806 N N . ALA A 1 116 ? 24.102 49.271 12.780 1.00 35.20 115 ALA A N 1
ATOM 807 C CA . ALA A 1 116 ? 24.254 47.811 12.849 1.00 37.41 115 ALA A CA 1
ATOM 808 C C . ALA A 1 116 ? 23.736 47.212 11.534 1.00 37.94 115 ALA A C 1
ATOM 809 O O . ALA A 1 116 ? 23.019 47.865 10.800 1.00 37.50 115 ALA A O 1
ATOM 811 N N . ILE A 1 117 ? 24.078 45.963 11.245 1.00 39.25 116 ILE A N 1
ATOM 812 C CA . ILE A 1 117 ? 23.602 45.312 10.011 1.00 40.86 116 ILE A CA 1
ATOM 813 C C . ILE A 1 117 ? 22.767 44.099 10.289 1.00 39.00 116 ILE A C 1
ATOM 814 O O . ILE A 1 117 ? 21.655 43.927 9.756 1.00 38.15 116 ILE A O 1
ATOM 819 N N . PHE A 1 118 ? 23.287 43.219 11.131 1.00 40.73 117 PHE A N 1
ATOM 820 C CA . PHE A 1 118 ? 22.489 42.097 11.563 1.00 41.38 117 PHE A CA 1
ATOM 821 C C . PHE A 1 118 ? 22.810 41.623 12.954 1.00 39.42 117 PHE A C 1
ATOM 822 O O . PHE A 1 118 ? 23.761 40.829 13.163 1.00 40.29 117 PHE A O 1
ATOM 830 N N . LEU A 1 119 ? 21.953 42.049 13.895 1.00 40.02 118 LEU A N 1
ATOM 831 C CA . LEU A 1 119 ? 22.044 41.640 15.298 1.00 39.38 118 LEU A CA 1
ATOM 832 C C . LEU A 1 119 ? 21.539 40.226 15.458 1.00 42.64 118 LEU A C 1
ATOM 833 O O . LEU A 1 119 ? 20.390 39.900 15.104 1.00 47.90 118 LEU A O 1
ATOM 838 N N . ASN A 1 120 ? 22.399 39.364 15.967 1.00 38.92 119 ASN A N 1
ATOM 839 C CA . ASN A 1 120 ? 22.083 37.954 15.998 1.00 38.83 119 ASN A CA 1
ATOM 840 C C . ASN A 1 120 ? 21.864 37.493 17.444 1.00 38.86 119 ASN A C 1
ATOM 841 O O . ASN A 1 120 ? 20.820 37.805 18.032 1.00 42.27 119 ASN A O 1
ATOM 846 N N . GLY A 1 121 ? 22.821 36.775 18.024 1.00 38.68 120 GLY A N 1
ATOM 847 C CA . GLY A 1 121 ? 22.708 36.297 19.412 1.00 38.26 120 GLY A CA 1
ATOM 848 C C . GLY A 1 121 ? 22.688 37.482 20.360 1.00 39.55 120 GLY A C 1
ATOM 849 O O . GLY A 1 121 ? 23.239 38.548 20.047 1.00 36.58 120 GLY A O 1
ATOM 850 N N . ILE A 1 122 ? 22.004 37.307 21.496 1.00 40.57 121 ILE A N 1
ATOM 851 C CA . ILE A 1 122 ? 21.964 38.324 22.571 1.00 39.81 121 ILE A CA 1
ATOM 852 C C . ILE A 1 122 ? 22.016 37.564 23.902 1.00 39.68 121 ILE A C 1
ATOM 853 O O . ILE A 1 122 ? 21.444 36.476 24.028 1.00 38.64 121 ILE A O 1
ATOM 858 N N . THR A 1 123 ? 22.823 38.066 24.829 1.00 38.69 122 THR A N 1
ATOM 859 C CA . THR A 1 123 ? 23.007 37.412 26.129 1.00 37.65 122 THR A CA 1
ATOM 860 C C . THR A 1 123 ? 23.212 38.485 27.206 1.00 36.34 122 THR A C 1
ATOM 861 O O . THR A 1 123 ? 23.826 39.527 26.925 1.00 33.35 122 THR A O 1
ATOM 865 N N . PRO A 1 124 ? 22.746 38.212 28.457 1.00 38.24 123 PRO A N 1
ATOM 866 C CA . PRO A 1 124 ? 22.906 39.156 29.570 1.00 38.26 123 PRO A CA 1
ATOM 867 C C . PRO A 1 124 ? 24.355 39.407 29.932 1.00 36.47 123 PRO A C 1
ATOM 868 O O . PRO A 1 124 ? 25.166 38.480 29.968 1.00 37.13 123 PRO A O 1
ATOM 872 N N . LEU A 1 125 ? 24.668 40.649 30.253 1.00 35.92 124 LEU A N 1
ATOM 873 C CA . LEU A 1 125 ? 25.971 40.952 30.822 1.00 38.46 124 LEU A CA 1
ATOM 874 C C . LEU A 1 125 ? 25.790 41.261 32.312 1.00 43.86 124 LEU A C 1
ATOM 875 O O . LEU A 1 125 ? 26.591 40.839 33.138 1.00 45.66 124 LEU A O 1
ATOM 880 N N . SER A 1 126 ? 24.735 42.006 32.630 1.00 45.29 125 SER A N 1
ATOM 881 C CA . SER A 1 126 ? 24.386 42.364 33.998 1.00 47.97 125 SER A CA 1
ATOM 882 C C . SER A 1 126 ? 22.851 42.490 34.085 1.00 50.00 125 SER A C 1
ATOM 883 O O . SER A 1 126 ? 22.130 42.067 33.149 1.00 51.30 125 SER A O 1
ATOM 886 N N . ASP A 1 127 ? 22.359 43.037 35.202 1.00 50.03 126 ASP A N 1
ATOM 887 C CA . ASP A 1 127 ? 20.914 43.210 35.426 1.00 51.46 126 ASP A CA 1
ATOM 888 C C . ASP A 1 127 ? 20.258 43.943 34.253 1.00 49.98 126 ASP A C 1
ATOM 889 O O . ASP A 1 127 ? 19.239 43.502 33.704 1.00 50.36 126 ASP A O 1
ATOM 894 N N . THR A 1 128 ? 20.861 45.042 33.832 1.00 48.40 127 THR A N 1
ATOM 895 C CA . THR A 1 128 ? 20.204 45.878 32.830 1.00 46.27 127 THR A CA 1
ATOM 896 C C . THR A 1 128 ? 20.883 45.882 31.446 1.00 41.86 127 THR A C 1
ATOM 897 O O . THR A 1 128 ? 20.367 46.485 30.545 1.00 41.74 127 THR A O 1
ATOM 901 N N . GLN A 1 129 ? 21.982 45.150 31.299 1.00 39.01 128 GLN A N 1
ATOM 902 C CA . GLN A 1 129 ? 22.844 45.216 30.135 1.00 36.56 128 GLN A CA 1
ATOM 903 C C . GLN A 1 129 ? 23.027 43.864 29.469 1.00 37.99 128 GLN A C 1
ATOM 904 O O . GLN A 1 129 ? 23.084 42.814 30.140 1.00 35.68 128 GLN A O 1
ATOM 910 N N . TYR A 1 130 ? 23.095 43.902 28.139 1.00 35.03 129 TYR A N 1
ATOM 911 C CA . TYR A 1 130 ? 23.086 42.744 27.292 1.00 34.93 129 TYR A CA 1
ATOM 912 C C . TYR A 1 130 ? 24.074 43.024 26.177 1.00 33.14 129 TYR A C 1
ATOM 913 O O . TYR A 1 130 ? 24.268 44.182 25.817 1.00 34.45 129 TYR A O 1
ATOM 922 N N . LEU A 1 131 ? 24.728 41.982 25.707 1.00 33.20 130 LEU A N 1
ATOM 923 C CA . LEU A 1 131 ? 25.658 42.057 24.582 1.00 35.76 130 LEU A CA 1
ATOM 924 C C . LEU A 1 131 ? 25.049 41.306 23.403 1.00 35.27 130 LEU A C 1
ATOM 925 O O . LEU A 1 131 ? 24.493 40.223 23.581 1.00 35.85 130 LEU A O 1
ATOM 930 N N . THR A 1 132 ? 25.138 41.888 22.206 1.00 33.78 131 THR A N 1
ATOM 931 C CA . THR A 1 132 ? 24.609 41.268 21.003 1.00 33.66 131 THR A CA 1
ATOM 932 C C . THR A 1 132 ? 25.645 41.348 19.895 1.00 31.85 131 THR A C 1
ATOM 933 O O . THR A 1 132 ? 26.319 42.380 19.696 1.00 36.87 131 THR A O 1
ATOM 937 N N . ALA A 1 133 ? 25.764 40.249 19.182 1.00 34.08 132 ALA A N 1
ATOM 938 C CA . ALA A 1 133 ? 26.717 40.109 18.053 1.00 35.29 132 ALA A CA 1
ATOM 939 C C . ALA A 1 133 ? 26.162 40.603 16.724 1.00 36.06 132 ALA A C 1
ATOM 940 O O . ALA A 1 133 ? 25.045 40.231 16.363 1.00 35.59 132 ALA A O 1
ATOM 942 N N . ASP A 1 134 ? 26.934 41.425 16.012 1.00 40.02 133 ASP A N 1
ATOM 943 C CA . ASP A 1 134 ? 26.549 41.896 14.684 1.00 41.63 133 ASP A CA 1
ATOM 944 C C . ASP A 1 134 ? 27.327 41.042 13.704 1.00 39.95 133 ASP A C 1
ATOM 945 O O . ASP A 1 134 ? 28.554 41.118 13.628 1.00 40.78 133 ASP A O 1
ATOM 950 N N . SER A 1 135 ? 26.584 40.187 13.020 1.00 40.02 134 SER A N 1
ATOM 951 C CA . SER A 1 135 ? 27.142 39.170 12.134 1.00 39.41 134 SER A CA 1
ATOM 952 C C . SER A 1 135 ? 27.790 39.695 10.838 1.00 40.20 134 SER A C 1
ATOM 953 O O . SER A 1 135 ? 28.448 38.934 10.132 1.00 41.24 134 SER A O 1
ATOM 956 N N . TYR A 1 136 ? 27.571 40.965 10.511 1.00 36.74 135 TYR A N 1
ATOM 957 C CA . TYR A 1 136 ? 28.145 41.562 9.307 1.00 39.73 135 TYR A CA 1
ATOM 958 C C . TYR A 1 136 ? 28.970 42.793 9.562 1.00 42.52 135 TY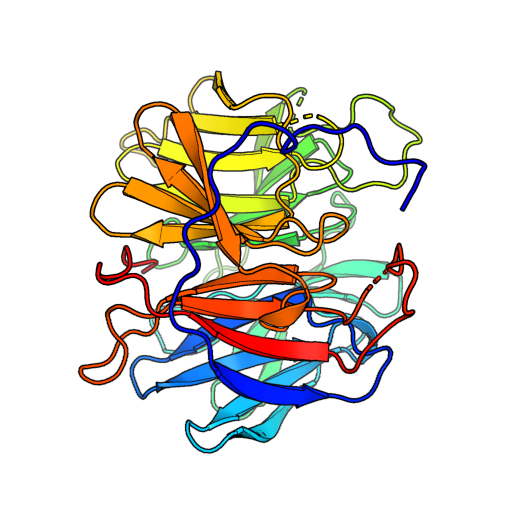R A C 1
ATOM 959 O O . TYR A 1 136 ? 29.599 43.279 8.658 1.00 43.86 135 TYR A O 1
ATOM 968 N N . ARG A 1 137 ? 28.973 43.323 10.780 1.00 44.50 136 ARG A N 1
ATOM 969 C CA . ARG A 1 137 ? 29.740 44.531 11.022 1.00 48.17 136 ARG A CA 1
ATOM 970 C C . ARG A 1 137 ? 31.085 44.282 11.711 1.00 49.89 136 ARG A C 1
ATOM 971 O O . ARG A 1 137 ? 31.956 45.145 11.706 1.00 56.94 136 ARG A O 1
ATOM 979 N N . GLY A 1 138 ? 31.259 43.153 12.353 1.00 45.48 137 GLY A N 1
ATOM 980 C CA . GLY A 1 138 ? 32.524 42.932 13.062 1.00 44.84 137 GLY A CA 1
ATOM 981 C C . GLY A 1 138 ? 32.550 43.585 14.422 1.00 41.39 137 GLY A C 1
ATOM 982 O O . GLY A 1 138 ? 33.590 44.059 14.848 1.00 39.90 137 GLY A O 1
ATOM 983 N N . ALA A 1 139 ? 31.386 43.590 15.089 1.00 39.19 138 ALA A N 1
ATOM 984 C CA . ALA A 1 139 ? 31.208 44.244 16.378 1.00 38.51 138 ALA A CA 1
ATOM 985 C C . ALA A 1 139 ? 30.217 43.517 17.281 1.00 38.08 138 ALA A C 1
ATOM 986 O O . ALA A 1 139 ? 29.325 42.799 16.827 1.00 38.52 138 ALA A O 1
ATOM 988 N N . ILE A 1 140 ? 30.419 43.731 18.588 1.00 37.38 139 ILE A N 1
ATOM 989 C CA . ILE A 1 140 ? 29.476 43.376 19.623 1.00 37.69 139 ILE A CA 1
ATOM 990 C C . ILE A 1 140 ? 28.913 44.678 20.187 1.00 36.21 139 ILE A C 1
ATOM 991 O O . ILE A 1 140 ? 29.662 45.589 20.552 1.00 33.07 139 ILE A O 1
ATOM 996 N N . TRP A 1 141 ? 27.586 44.746 20.252 1.00 36.40 140 TRP A N 1
ATOM 997 C CA . TRP A 1 141 ? 26.892 45.895 20.829 1.00 34.82 140 TRP A CA 1
ATOM 998 C C . TRP A 1 141 ? 26.525 45.651 22.302 1.00 34.31 140 TRP A C 1
ATOM 999 O O . TRP A 1 141 ? 26.091 44.539 22.670 1.00 35.24 140 TRP A O 1
ATOM 1010 N N . LEU A 1 142 ? 26.725 46.698 23.103 1.00 34.34 141 LEU A N 1
ATOM 1011 C CA . LEU A 1 142 ? 26.199 46.790 24.458 1.00 33.16 141 LEU A CA 1
ATOM 1012 C C . LEU A 1 142 ? 24.836 47.503 24.448 1.00 35.00 141 LEU A C 1
ATOM 1013 O O . LEU A 1 142 ? 24.703 48.654 23.986 1.00 32.02 141 LEU A O 1
ATOM 1018 N N . ILE A 1 143 ? 23.832 46.788 24.933 1.00 33.56 142 ILE A N 1
ATOM 1019 C CA . ILE A 1 143 ? 22.464 47.258 25.021 1.00 34.48 142 ILE A CA 1
ATOM 1020 C C . ILE A 1 143 ? 22.027 47.399 26.503 1.00 33.77 142 ILE A C 1
ATOM 1021 O O . ILE A 1 143 ? 22.124 46.446 27.267 1.00 34.33 142 ILE A O 1
ATOM 1026 N N . ASP A 1 144 ? 21.595 48.588 26.880 1.00 34.46 143 ASP A N 1
ATOM 1027 C CA . ASP A 1 144 ? 20.992 48.798 28.173 1.00 41.23 143 ASP A CA 1
ATOM 1028 C C . ASP A 1 144 ? 19.500 48.855 27.928 1.00 42.01 143 ASP A C 1
ATOM 1029 O O . ASP A 1 144 ? 19.012 49.672 27.155 1.00 43.14 143 ASP A O 1
ATOM 1034 N N . VAL A 1 145 ? 18.769 47.993 28.620 1.00 39.77 144 VAL A N 1
ATOM 1035 C CA . VAL A 1 145 ? 17.360 47.856 28.364 1.00 41.45 144 VAL A CA 1
ATOM 1036 C C . VAL A 1 145 ? 16.527 48.794 29.233 1.00 44.29 144 VAL A C 1
ATOM 1037 O O . VAL A 1 145 ? 15.344 48.983 28.959 1.00 49.40 144 VAL A O 1
ATOM 1041 N N . VAL A 1 146 ? 17.123 49.435 30.232 1.00 43.31 145 VAL A N 1
ATOM 1042 C CA . VAL A 1 146 ? 16.307 50.252 31.119 1.00 44.04 145 VAL A CA 1
ATOM 1043 C C . VAL A 1 146 ? 16.240 51.699 30.667 1.00 43.97 145 VAL A C 1
ATOM 1044 O O . VAL A 1 146 ? 15.181 52.312 30.749 1.00 42.08 145 VAL A O 1
ATOM 1048 N N . GLN A 1 147 ? 17.348 52.224 30.151 1.00 45.78 146 GLN A N 1
ATOM 1049 C CA . GLN A 1 147 ? 17.407 53.603 29.668 1.00 49.34 146 GLN A CA 1
ATOM 1050 C C . GLN A 1 147 ? 16.455 53.894 28.497 1.00 45.06 146 GLN A C 1
ATOM 1051 O O . GLN A 1 147 ? 15.660 54.807 28.594 1.00 42.47 146 GLN A O 1
ATOM 1057 N N . PRO A 1 148 ? 16.538 53.147 27.380 1.00 40.43 147 PRO A N 1
ATOM 1058 C CA . PRO A 1 148 ? 17.500 52.223 26.853 1.00 37.66 147 PRO A CA 1
ATOM 1059 C C . PRO A 1 148 ? 18.553 52.917 26.011 1.00 37.33 147 PRO A C 1
ATOM 1060 O O . PRO A 1 148 ? 18.403 54.086 25.662 1.00 32.64 147 PRO A O 1
ATOM 1064 N N . SER A 1 149 ? 19.613 52.191 25.688 1.00 35.44 148 SER A N 1
ATOM 1065 C CA . SER A 1 149 ? 20.768 52.799 25.055 1.00 39.32 148 SER A CA 1
ATOM 1066 C C . SER A 1 149 ? 21.554 51.707 24.359 1.00 37.61 148 SER A C 1
ATOM 1067 O O . SER A 1 149 ? 21.417 50.537 24.692 1.00 39.44 148 SER A O 1
ATOM 1070 N N . GLY A 1 150 ? 22.329 52.090 23.352 1.00 35.72 149 GLY A N 1
ATOM 1071 C CA . GLY A 1 150 ? 23.177 51.137 22.618 1.00 33.92 149 GLY A CA 1
ATOM 1072 C C . GLY A 1 150 ? 24.523 51.786 22.355 1.00 37.50 149 GLY A C 1
ATOM 1073 O O . GLY A 1 150 ? 24.620 53.016 22.196 1.00 35.62 149 GLY A O 1
ATOM 1074 N N . SER A 1 151 ? 25.567 50.976 22.349 1.00 37.00 150 SER A N 1
ATOM 1075 C CA . SER A 1 151 ? 26.914 51.428 22.023 1.00 38.07 150 SER A CA 1
ATOM 1076 C C . SER A 1 151 ? 27.745 50.249 21.523 1.00 38.03 150 SER A C 1
ATOM 1077 O O . SER A 1 151 ? 27.328 49.109 21.651 1.00 37.07 150 SER A O 1
ATOM 1080 N N . ILE A 1 152 ? 28.938 50.524 21.011 1.00 37.79 151 ILE A N 1
ATOM 1081 C CA . ILE A 1 152 ? 29.810 49.454 20.549 1.00 38.20 151 ILE A CA 1
ATOM 1082 C C . ILE A 1 152 ? 30.630 48.986 21.714 1.00 37.21 151 ILE A C 1
ATOM 1083 O O . ILE A 1 152 ? 31.414 49.748 22.236 1.00 37.94 151 ILE A O 1
ATOM 1088 N N . TRP A 1 153 ? 30.435 47.734 22.134 1.00 35.34 152 TRP A N 1
ATOM 1089 C CA . TRP A 1 153 ? 31.256 47.163 23.203 1.00 35.03 152 TRP A CA 1
ATOM 1090 C C . TRP A 1 153 ? 32.639 46.794 22.679 1.00 35.56 152 TRP A C 1
ATOM 1091 O O . TRP A 1 153 ? 33.632 47.064 23.330 1.00 35.67 152 TRP A O 1
ATOM 1102 N N . LEU A 1 154 ? 32.687 46.153 21.509 1.00 37.27 153 LEU A N 1
ATOM 1103 C CA . LEU A 1 154 ? 33.952 45.779 20.898 1.00 36.65 153 LEU A CA 1
ATOM 1104 C C . LEU A 1 154 ? 33.783 45.715 19.411 1.00 36.42 153 LEU A C 1
ATOM 1105 O O . LEU A 1 154 ? 32.832 45.122 18.927 1.00 35.17 153 LEU A O 1
ATOM 1110 N N . GLU A 1 155 ? 34.722 46.312 18.700 1.00 36.95 154 GLU A N 1
ATOM 1111 C CA . GLU A 1 155 ? 34.823 46.179 17.250 1.00 38.95 154 GLU A CA 1
ATOM 1112 C C . GLU A 1 155 ? 36.213 45.613 16.964 1.00 39.30 154 GLU A C 1
ATOM 1113 O O . GLU A 1 155 ? 37.202 46.171 17.400 1.00 40.55 154 GLU A O 1
ATOM 1119 N N . HIS A 1 156 ? 36.290 44.483 16.268 1.00 39.70 155 HIS A N 1
ATOM 1120 C CA . HIS A 1 156 ? 37.571 43.786 16.102 1.00 40.02 155 HIS A CA 1
ATOM 1121 C C . HIS A 1 156 ? 37.485 42.861 14.899 1.00 39.66 155 HIS A C 1
ATOM 1122 O O . HIS A 1 156 ? 36.445 42.2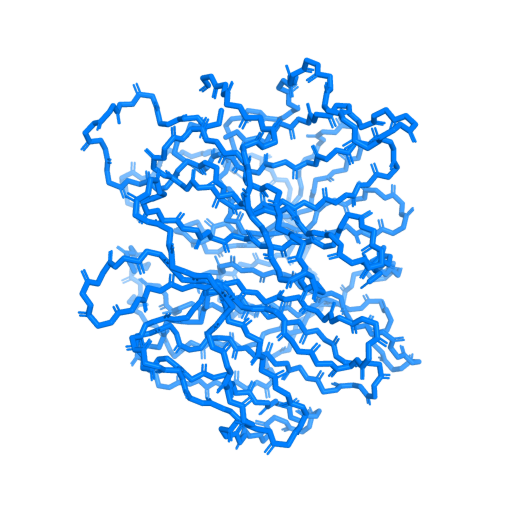50 14.683 1.00 36.79 155 HIS A O 1
ATOM 1129 N N . PRO A 1 157 ? 38.567 42.752 14.105 1.00 41.08 156 PRO A N 1
ATOM 1130 C CA . PRO A 1 157 ? 38.554 41.806 12.971 1.00 39.86 156 PRO A CA 1
ATOM 1131 C C . PRO A 1 157 ? 38.211 40.344 13.302 1.00 40.08 156 PRO A C 1
ATOM 1132 O O . PRO A 1 157 ? 37.720 39.641 12.449 1.00 38.77 156 PRO A O 1
ATOM 1144 N N . LEU A 1 159 ? 35.855 39.330 14.978 1.00 37.62 158 LEU A N 1
ATOM 1145 C CA . LEU A 1 159 ? 34.390 39.279 14.966 1.00 38.88 158 LEU A CA 1
ATOM 1146 C C . LEU A 1 159 ? 33.807 39.429 13.553 1.00 39.54 158 LEU A C 1
ATOM 1147 O O . LEU A 1 159 ? 32.595 39.313 13.352 1.00 38.02 158 LEU A O 1
ATOM 1152 N N . ALA A 1 160 ? 34.679 39.716 12.593 1.00 40.31 159 ALA A N 1
ATOM 1153 C CA . ALA A 1 160 ? 34.270 40.032 11.234 1.00 40.73 159 ALA A CA 1
ATOM 1154 C C . ALA A 1 160 ? 34.450 38.850 10.308 1.00 40.04 159 ALA A C 1
ATOM 1155 O O . ALA A 1 160 ? 35.188 37.921 10.622 1.00 42.47 159 ALA A O 1
ATOM 1157 N N . ARG A 1 161 ? 33.709 38.879 9.201 1.00 39.60 160 ARG A N 1
ATOM 1158 C CA . ARG A 1 161 ? 33.905 38.010 8.045 1.00 40.20 160 ARG A CA 1
ATOM 1159 C C . ARG A 1 161 ? 35.292 38.177 7.468 1.00 40.77 160 ARG A C 1
ATOM 1160 O O . ARG A 1 161 ? 35.806 39.286 7.414 1.00 40.15 160 ARG A O 1
ATOM 1168 N N . SER A 1 162 ? 35.877 37.062 7.025 1.00 43.34 161 SER A N 1
ATOM 1169 C CA . SER A 1 162 ? 37.145 37.049 6.259 1.00 46.32 161 SER A CA 1
ATOM 1170 C C . SER A 1 162 ? 36.979 37.791 4.941 1.00 50.09 161 SER A C 1
ATOM 1171 O O . SER A 1 162 ? 37.847 38.564 4.520 1.00 46.29 161 SER A O 1
ATOM 1174 N N . ASN A 1 163 ? 35.830 37.558 4.315 1.00 55.02 162 ASN A N 1
ATOM 1175 C CA . ASN A 1 163 ? 35.437 38.257 3.112 1.00 60.50 162 ASN A CA 1
ATOM 1176 C C . ASN A 1 163 ? 34.307 39.283 3.346 1.00 59.56 162 ASN A C 1
ATOM 1177 O O . ASN A 1 163 ? 33.178 38.920 3.654 1.00 59.02 162 ASN A O 1
ATOM 1182 N N . SER A 1 164 ? 34.628 40.556 3.156 1.00 61.24 163 SER A N 1
ATOM 1183 C CA . SER A 1 164 ? 33.675 41.674 3.302 1.00 62.98 163 SER A CA 1
ATOM 1184 C C . SER A 1 164 ? 32.399 41.584 2.429 1.00 64.36 163 SER A C 1
ATOM 1185 O O . SER A 1 164 ? 31.442 42.337 2.642 1.00 64.42 163 SER A O 1
ATOM 1188 N N . GLU A 1 165 ? 32.390 40.677 1.452 1.00 63.52 164 GLU A N 1
ATOM 1189 C CA . GLU A 1 165 ? 31.245 40.481 0.567 1.00 63.05 164 GLU A CA 1
ATOM 1190 C C . GLU A 1 165 ? 30.629 39.098 0.746 1.00 61.38 164 GLU A C 1
ATOM 1191 O O . GLU A 1 165 ? 29.720 38.709 0.007 1.00 62.02 164 GLU A O 1
ATOM 1193 N N . SER A 1 166 ? 31.101 38.340 1.728 1.00 59.65 165 SER A N 1
ATOM 1194 C CA . SER A 1 166 ? 30.480 37.070 2.007 1.00 57.51 165 SER A CA 1
ATOM 1195 C C . SER A 1 166 ? 29.125 37.314 2.636 1.00 59.81 165 SER A C 1
ATOM 1196 O O . SER A 1 166 ? 28.917 38.322 3.303 1.00 62.05 165 SER A O 1
ATOM 1199 N N . VAL A 1 167 ? 28.207 36.379 2.437 1.00 60.32 166 VAL A N 1
ATOM 1200 C CA . VAL A 1 167 ? 26.857 36.505 2.982 1.00 60.63 166 VAL A CA 1
ATOM 1201 C C . VAL A 1 167 ? 26.661 35.633 4.202 1.00 58.18 166 VAL A C 1
ATOM 1202 O O . VAL A 1 167 ? 25.599 35.677 4.838 1.00 58.26 166 VAL A O 1
ATOM 1206 N N . PHE A 1 168 ? 27.681 34.848 4.550 1.00 54.93 167 PHE A N 1
ATOM 1207 C CA . PHE A 1 168 ? 27.620 34.028 5.755 1.00 54.46 167 PHE A CA 1
ATOM 1208 C C . PHE A 1 168 ? 27.919 34.930 6.986 1.00 46.39 167 PHE A C 1
ATOM 1209 O O . PHE A 1 168 ? 28.785 35.808 6.933 1.00 43.17 167 PHE A O 1
ATOM 1217 N N . PRO A 1 169 ? 27.182 34.719 8.070 1.00 47.19 168 PRO A N 1
ATOM 1218 C CA . PRO A 1 169 ? 27.342 35.510 9.275 1.00 45.06 168 PRO A CA 1
ATOM 1219 C C . PRO A 1 169 ? 28.675 35.237 9.955 1.00 41.59 168 PRO A C 1
ATOM 1220 O O . PRO A 1 169 ? 29.096 34.081 9.992 1.00 38.82 168 PRO A O 1
ATOM 1224 N N . ALA A 1 170 ? 29.302 36.263 10.515 1.00 36.86 169 ALA A N 1
ATOM 1225 C CA . ALA A 1 170 ? 30.509 36.072 11.315 1.00 37.15 169 ALA A CA 1
ATOM 1226 C C . ALA A 1 170 ? 30.125 35.973 12.783 1.00 41.67 169 ALA A C 1
ATOM 1227 O O . ALA A 1 170 ? 29.547 34.952 13.180 1.00 41.07 169 ALA A O 1
ATOM 1229 N N . ALA A 1 171 ? 30.403 37.004 13.596 1.00 40.70 170 ALA A N 1
ATOM 1230 C CA . ALA A 1 171 ? 30.003 36.991 15.004 1.00 39.91 170 ALA A CA 1
ATOM 1231 C C . ALA A 1 171 ? 28.527 36.659 15.085 1.00 38.84 170 ALA A C 1
ATOM 1232 O O . ALA A 1 171 ? 27.672 37.353 14.479 1.00 38.46 170 ALA A O 1
ATOM 1234 N N . ASN A 1 172 ? 28.210 35.617 15.840 1.00 38.67 171 ASN A N 1
ATOM 1235 C CA . ASN A 1 172 ? 26.910 34.979 15.730 1.00 39.87 171 ASN A CA 1
ATOM 1236 C C . ASN A 1 172 ? 26.300 34.717 17.129 1.00 38.36 171 ASN A C 1
ATOM 1237 O O . ASN A 1 172 ? 25.474 35.509 17.631 1.00 40.67 171 ASN A O 1
ATOM 1242 N N . GLY A 1 173 ? 26.747 33.668 17.796 1.00 36.86 172 GLY A N 1
ATOM 1243 C CA . GLY A 1 173 ? 26.285 33.389 19.135 1.00 35.09 172 GLY A CA 1
ATOM 1244 C C . GLY A 1 173 ? 27.298 33.826 20.152 1.00 36.38 172 GLY A C 1
ATOM 1245 O O .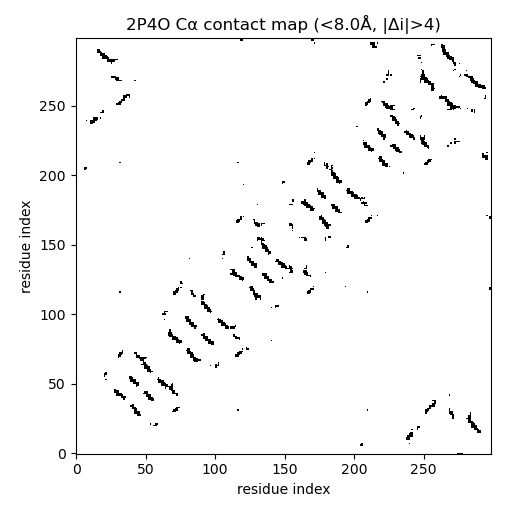 GLY A 1 173 ? 28.481 33.945 19.829 1.00 37.18 172 GLY A O 1
ATOM 1246 N N . LEU A 1 174 ? 26.839 34.147 21.357 1.00 35.23 173 LEU A N 1
ATOM 1247 C CA . LEU A 1 174 ? 27.744 34.609 22.398 1.00 35.88 173 LEU A CA 1
ATOM 1248 C C . LEU A 1 174 ? 27.198 34.224 23.751 1.00 40.07 173 LEU A C 1
ATOM 1249 O O . LEU A 1 174 ? 25.989 34.327 23.994 1.00 39.31 173 LEU A O 1
ATOM 1254 N N . LYS A 1 175 ? 28.082 33.784 24.633 1.00 36.57 174 LYS A N 1
ATOM 1255 C CA . LYS A 1 175 ? 27.681 33.337 25.962 1.00 34.75 174 LYS A CA 1
ATOM 1256 C C . LYS A 1 175 ? 28.807 33.639 26.924 1.00 37.14 174 LYS A C 1
ATOM 1257 O O . LYS A 1 175 ? 29.973 33.467 26.570 1.00 35.52 174 LYS A O 1
ATOM 1263 N N . ARG A 1 176 ? 28.447 34.010 28.158 1.00 37.58 175 ARG A N 1
ATOM 1264 C CA . ARG A 1 176 ? 29.417 34.210 29.215 1.00 38.42 175 ARG A CA 1
ATOM 1265 C C . ARG A 1 176 ? 29.724 32.843 29.817 1.00 37.83 175 ARG A C 1
ATOM 1266 O O . ARG A 1 176 ? 28.845 31.928 29.880 1.00 38.96 175 ARG A O 1
ATOM 1274 N N . PHE A 1 177 ? 30.997 32.663 30.139 1.00 39.00 176 PHE A N 1
ATOM 1275 C CA . PHE A 1 177 ? 31.429 31.593 31.016 1.00 37.53 176 PHE A CA 1
ATOM 1276 C C . PHE A 1 177 ? 32.613 32.062 31.842 1.00 37.55 176 PHE A C 1
ATOM 1277 O O . PHE A 1 177 ? 33.639 32.410 31.298 1.00 38.86 176 PHE A O 1
ATOM 1285 N N . GLY A 1 178 ? 32.477 32.076 33.169 1.00 32.98 177 GLY A N 1
ATOM 1286 C CA . GLY A 1 178 ? 33.588 32.528 34.028 1.00 36.93 177 GLY A CA 1
ATOM 1287 C C . GLY A 1 178 ? 33.881 33.990 33.735 1.00 36.21 177 GLY A C 1
ATOM 1288 O O . GLY A 1 178 ? 32.949 34.795 33.630 1.00 40.09 177 GLY A O 1
ATOM 1289 N N . ASN A 1 179 ? 35.155 34.343 33.557 1.00 35.65 178 ASN A N 1
ATOM 1290 C CA . ASN A 1 179 ? 35.552 35.728 33.275 1.00 36.83 178 ASN A CA 1
ATOM 1291 C C . ASN A 1 179 ? 35.777 35.977 31.775 1.00 36.65 178 ASN A C 1
ATOM 1292 O O . ASN A 1 179 ? 36.549 36.851 31.399 1.00 37.41 178 ASN A O 1
ATOM 1297 N N . PHE A 1 180 ? 35.078 35.209 30.947 1.00 38.04 179 PHE A N 1
ATOM 1298 C CA . PHE A 1 180 ? 35.197 35.302 29.483 1.00 40.03 179 PHE A CA 1
ATOM 1299 C C . PHE A 1 180 ? 33.843 35.453 28.826 1.00 38.85 179 PHE A C 1
ATOM 1300 O O . PHE A 1 180 ? 32.840 34.919 29.325 1.00 37.43 179 PHE A O 1
ATOM 1308 N N . LEU A 1 181 ? 33.826 36.103 27.658 1.00 37.24 180 LEU A N 1
ATOM 1309 C CA . LEU A 1 181 ? 32.704 35.978 26.721 1.00 36.37 180 LEU A CA 1
ATOM 1310 C C . LEU A 1 181 ? 33.134 35.118 25.529 1.00 36.57 180 LEU A C 1
ATOM 1311 O O . LEU A 1 181 ? 34.113 35.444 24.864 1.00 36.19 180 LEU A O 1
ATOM 1316 N N . TYR A 1 182 ? 32.448 34.001 25.289 1.00 34.31 181 TYR A N 1
ATOM 1317 C CA . TYR A 1 182 ? 32.720 33.177 24.108 1.00 35.84 181 TYR A CA 1
ATOM 1318 C C . TYR A 1 182 ? 31.813 33.570 22.971 1.00 35.83 181 TYR A C 1
ATOM 1319 O O . TYR A 1 182 ? 30.627 33.791 23.164 1.00 37.94 181 TYR A O 1
ATOM 1328 N N . VAL A 1 183 ? 32.375 33.641 21.774 1.00 34.67 182 VAL A N 1
ATOM 1329 C CA . VAL A 1 183 ? 31.662 34.117 20.602 1.00 34.70 182 VAL A CA 1
ATOM 1330 C C . VAL A 1 183 ? 31.961 33.175 19.458 1.00 35.36 182 VAL A C 1
ATOM 1331 O O . VAL A 1 183 ? 33.115 32.831 19.259 1.00 33.30 182 VAL A O 1
ATOM 1335 N N . SER A 1 184 ? 30.934 32.728 18.749 1.00 34.64 183 SER A N 1
ATOM 1336 C CA . SER A 1 184 ? 31.149 32.033 17.450 1.00 36.84 183 SER A CA 1
ATOM 1337 C C . SER A 1 184 ? 31.281 33.043 16.327 1.00 36.96 183 SER A C 1
ATOM 1338 O O . SER A 1 184 ? 30.514 34.013 16.238 1.00 36.93 183 SER A O 1
ATOM 1341 N N . ASN A 1 185 ? 32.268 32.816 15.461 1.00 36.46 184 ASN A N 1
ATOM 1342 C CA . ASN A 1 185 ? 32.342 33.499 14.188 1.00 37.59 184 ASN A CA 1
ATOM 1343 C C . ASN A 1 185 ? 32.173 32.405 13.143 1.00 40.01 184 ASN A C 1
ATOM 1344 O O . ASN A 1 185 ? 33.126 31.674 12.820 1.00 37.41 184 ASN A O 1
ATOM 1349 N N . THR A 1 186 ? 30.945 32.235 12.673 1.00 38.16 185 THR A N 1
ATOM 1350 C CA . THR A 1 186 ? 30.603 31.087 11.826 1.00 35.95 185 THR A CA 1
ATOM 1351 C C . THR A 1 186 ? 31.328 31.128 10.492 1.00 38.19 185 THR A C 1
ATOM 1352 O O . THR A 1 186 ? 31.874 30.133 10.020 1.00 38.74 185 THR A O 1
ATOM 1356 N N . GLU A 1 187 ? 31.373 32.308 9.889 1.00 38.05 186 GLU A N 1
ATOM 1357 C CA . GLU A 1 187 ? 32.018 32.484 8.612 1.00 39.09 186 GLU A CA 1
ATOM 1358 C C . GLU A 1 187 ? 33.507 32.152 8.627 1.00 41.45 186 GLU A C 1
ATOM 1359 O O . GLU A 1 187 ? 34.004 31.591 7.645 1.00 39.45 186 GLU A O 1
ATOM 1365 N N . LYS A 1 188 ? 34.235 32.527 9.692 1.00 38.39 187 LYS A N 1
ATOM 1366 C CA . LYS A 1 188 ? 35.667 32.131 9.812 1.00 37.03 187 LYS A CA 1
ATOM 1367 C C . LYS A 1 188 ? 35.819 30.720 10.391 1.00 38.03 187 LYS A C 1
ATOM 1368 O O . LYS A 1 188 ? 36.924 30.266 10.590 1.00 36.69 187 LYS A O 1
ATOM 1382 N N . LEU A 1 190 ? 35.227 29.827 13.553 1.00 37.91 189 LEU A N 1
ATOM 1383 C CA . LEU A 1 190 ? 35.984 29.999 14.793 1.00 38.92 189 LEU A CA 1
ATOM 1384 C C . LEU A 1 190 ? 35.043 30.111 15.970 1.00 40.17 189 LEU A C 1
ATOM 1385 O O . LEU A 1 190 ? 33.864 30.551 15.840 1.00 40.65 189 LEU A O 1
ATOM 1390 N N . LEU A 1 191 ? 35.593 29.728 17.117 1.00 39.17 190 LEU A N 1
ATOM 1391 C CA . LEU A 1 191 ? 35.081 30.116 18.420 1.00 38.22 190 LEU A CA 1
ATOM 1392 C C . LEU A 1 191 ? 36.194 30.879 19.010 1.00 39.47 190 LEU A C 1
ATOM 1393 O O . LEU A 1 191 ? 37.318 30.366 19.033 1.00 39.08 190 LEU A O 1
ATOM 1398 N N . LEU A 1 192 ? 35.898 32.088 19.486 1.00 36.05 191 LEU A N 1
ATOM 1399 C CA . LEU A 1 192 ? 36.872 32.901 20.169 1.00 37.10 191 LEU A CA 1
ATOM 1400 C C . LEU A 1 192 ? 36.450 33.191 21.614 1.00 38.87 191 LEU A C 1
ATOM 1401 O O . LEU A 1 192 ? 35.294 32.969 22.019 1.00 40.26 191 LEU A O 1
ATOM 1406 N N . ARG A 1 193 ? 37.379 33.690 22.414 1.00 38.84 192 ARG A N 1
ATOM 1407 C CA . ARG A 1 193 ? 36.976 34.164 23.722 1.00 41.05 192 ARG A CA 1
ATOM 1408 C C . ARG A 1 193 ? 37.552 35.522 24.031 1.00 38.46 192 ARG A C 1
ATOM 1409 O O . ARG A 1 193 ? 38.637 35.887 23.596 1.00 38.81 192 ARG A O 1
ATOM 1417 N N . ILE A 1 194 ? 36.742 36.313 24.707 1.00 37.51 193 ILE A N 1
ATOM 1418 C CA . ILE A 1 194 ? 37.111 37.661 25.083 1.00 37.47 193 ILE A CA 1
ATOM 1419 C C . ILE A 1 194 ? 37.082 37.827 26.607 1.00 37.69 193 ILE A C 1
ATOM 1420 O O . ILE A 1 194 ? 36.030 37.618 27.231 1.00 34.58 193 ILE A O 1
ATOM 1425 N N . PRO A 1 195 ? 38.219 38.219 27.212 1.00 38.63 194 PRO A N 1
ATOM 1426 C CA . PRO A 1 195 ? 38.219 38.573 28.628 1.00 39.75 194 PRO A CA 1
ATOM 1427 C C . PRO A 1 195 ? 37.180 39.634 28.987 1.00 41.72 194 PRO A C 1
ATOM 1428 O O . PRO A 1 195 ? 37.050 40.639 28.276 1.00 41.53 194 PRO A O 1
ATOM 1432 N N . VAL A 1 196 ? 36.458 39.428 30.086 1.00 40.93 195 VAL A N 1
ATOM 1433 C CA . VAL A 1 196 ? 35.574 40.470 30.617 1.00 39.95 195 VAL A CA 1
ATOM 1434 C C . VAL A 1 196 ? 36.163 40.935 31.945 1.00 39.51 195 VAL A C 1
ATOM 1435 O O . VAL A 1 196 ? 36.329 40.133 32.864 1.00 43.59 195 VAL A O 1
ATOM 1439 N N . ASP A 1 197 ? 36.500 42.216 32.040 1.00 41.34 196 ASP A N 1
ATOM 1440 C CA . ASP A 1 197 ? 37.152 42.701 33.262 1.00 43.41 196 ASP A CA 1
ATOM 1441 C C . ASP A 1 197 ? 36.107 42.998 34.343 1.00 45.18 196 ASP A C 1
ATOM 1442 O O . ASP A 1 197 ? 34.906 42.769 34.146 1.00 43.78 196 ASP A O 1
ATOM 1447 N N . SER A 1 198 ? 36.573 43.454 35.503 1.00 48.48 197 SER A N 1
ATOM 1448 C CA . SER A 1 198 ? 35.695 43.784 36.631 1.00 49.38 197 SER A CA 1
ATOM 1449 C C . SER A 1 198 ? 34.672 44.902 36.318 1.00 49.88 197 SER A C 1
ATOM 1450 O O . SER A 1 198 ? 33.619 44.985 36.963 1.00 50.83 197 SER A O 1
ATOM 1453 N N . THR A 1 199 ? 34.991 45.766 35.354 1.00 47.96 198 THR A N 1
ATOM 1454 C CA . THR A 1 199 ? 34.059 46.815 34.919 1.00 47.67 198 THR A CA 1
ATOM 1455 C C . THR A 1 199 ? 33.249 46.394 33.673 1.00 44.92 198 THR A C 1
ATOM 1456 O O . THR A 1 199 ? 32.675 47.232 32.981 1.00 46.51 198 THR A O 1
ATOM 1460 N N . ASP A 1 200 ? 33.203 45.096 33.419 1.00 41.97 199 ASP A N 1
ATOM 1461 C CA . ASP A 1 200 ? 32.456 44.509 32.290 1.00 43.36 199 ASP A CA 1
ATOM 1462 C C . ASP A 1 200 ? 32.909 45.055 30.913 1.00 42.25 199 ASP A C 1
ATOM 1463 O O . ASP A 1 200 ? 32.103 45.154 29.983 1.00 37.35 199 ASP A O 1
ATOM 1468 N N . LYS A 1 201 ? 34.194 45.405 30.802 1.00 42.50 200 LYS A N 1
ATOM 1469 C CA . LYS A 1 201 ? 34.776 45.864 29.541 1.00 41.63 200 LYS A CA 1
ATOM 1470 C C . LYS A 1 201 ? 35.649 44.759 28.961 1.00 39.18 200 LYS A C 1
ATOM 1471 O O . LYS A 1 201 ? 36.175 43.899 29.680 1.00 39.88 200 LYS A O 1
ATOM 1477 N N . PRO A 1 202 ? 35.797 44.767 27.639 1.00 39.52 201 PRO A N 1
ATOM 1478 C CA . PRO A 1 202 ? 36.502 43.678 26.969 1.00 40.94 201 PRO A CA 1
ATOM 1479 C C . PRO A 1 202 ? 38.006 43.825 27.005 1.00 40.22 201 PRO A C 1
ATOM 1480 O O . PRO A 1 202 ? 38.529 44.939 26.942 1.00 39.02 201 PRO A O 1
ATOM 1484 N N . GLY A 1 203 ? 38.675 42.690 27.096 1.00 39.23 202 GLY A N 1
ATOM 1485 C CA . GLY A 1 203 ? 40.084 42.587 26.797 1.00 41.92 202 GLY A CA 1
ATOM 1486 C C . GLY A 1 203 ? 40.304 42.146 25.355 1.00 43.63 202 GLY A C 1
ATOM 1487 O O . GLY A 1 203 ? 39.419 42.292 24.488 1.00 44.60 202 GLY A O 1
ATOM 1488 N N . GLU A 1 204 ? 41.489 41.597 25.109 1.00 45.95 203 GLU A N 1
ATOM 1489 C CA . GLU A 1 204 ? 41.946 41.236 23.764 1.00 45.93 203 GLU A CA 1
ATOM 1490 C C . GLU A 1 204 ? 41.346 39.883 23.363 1.00 43.23 203 GLU A C 1
ATOM 1491 O O . GLU A 1 204 ? 41.563 38.871 24.063 1.00 42.74 203 GLU A O 1
ATOM 1497 N N . PRO A 1 205 ? 40.598 39.838 22.236 1.00 42.64 204 PRO A N 1
ATOM 1498 C CA . PRO A 1 205 ? 39.996 38.555 21.840 1.00 42.10 204 PRO A CA 1
ATOM 1499 C C . PRO A 1 205 ? 41.051 37.533 21.485 1.00 43.42 204 PRO A C 1
ATOM 1500 O O . PRO A 1 205 ? 42.098 37.895 20.956 1.00 41.02 204 PRO A O 1
ATOM 1504 N N . GLU A 1 206 ? 40.766 36.266 21.761 1.00 44.77 205 GLU A N 1
ATOM 1505 C CA . GLU A 1 206 ? 41.726 35.193 21.612 1.00 48.27 205 GLU A CA 1
ATOM 1506 C C . GLU A 1 206 ? 41.008 34.065 20.896 1.00 46.08 205 GLU A C 1
ATOM 1507 O O . GLU A 1 206 ? 39.857 33.760 21.232 1.00 44.09 205 GLU A O 1
ATOM 1513 N N . ILE A 1 207 ? 41.658 33.454 19.908 1.00 45.14 206 ILE A N 1
ATOM 1514 C CA . ILE A 1 207 ? 41.087 32.277 19.254 1.00 46.46 206 ILE A CA 1
ATOM 1515 C C . ILE A 1 207 ? 41.015 31.133 20.252 1.00 44.73 206 ILE A C 1
ATOM 1516 O O . ILE A 1 207 ? 41.956 30.894 20.996 1.00 48.09 206 ILE A O 1
ATOM 1521 N N . PHE A 1 208 ? 39.885 30.443 20.289 1.00 41.17 207 PHE A N 1
ATOM 1522 C CA . PHE A 1 208 ? 39.723 29.344 21.212 1.00 40.97 207 PHE A CA 1
ATOM 1523 C C . PHE A 1 208 ? 39.744 28.053 20.437 1.00 37.74 207 PHE A C 1
ATOM 1524 O O . PHE A 1 208 ? 40.550 27.185 20.729 1.00 40.23 207 PHE A O 1
ATOM 1532 N N . VAL A 1 209 ? 38.858 27.900 19.454 1.00 38.49 208 VAL A N 1
ATOM 1533 C CA . VAL A 1 209 ? 38.844 26.692 18.610 1.00 39.86 208 VAL A CA 1
ATOM 1534 C C . VAL A 1 209 ? 38.714 27.127 17.147 1.00 40.59 208 VAL A C 1
ATOM 1535 O O . VAL A 1 209 ? 37.951 28.052 16.847 1.00 37.03 208 VAL A O 1
ATOM 1539 N N . GLU A 1 210 ? 39.493 26.490 16.264 1.00 40.32 209 GLU A N 1
ATOM 1540 C CA . GLU A 1 210 ? 39.460 26.768 14.820 1.00 41.05 209 GLU A CA 1
ATOM 1541 C C . GLU A 1 210 ? 38.842 25.598 14.085 1.00 40.57 209 GLU A C 1
ATOM 1542 O O . GLU A 1 210 ? 38.719 24.513 14.653 1.00 37.58 209 GLU A O 1
ATOM 1548 N N . GLN A 1 211 ? 38.463 25.829 12.827 1.00 39.80 210 GLN A N 1
ATOM 1549 C CA . GLN A 1 211 ? 37.807 24.825 12.008 1.00 41.27 210 GLN A CA 1
ATOM 1550 C C . GLN A 1 211 ? 36.614 24.168 12.714 1.00 39.41 210 GLN A C 1
ATOM 1551 O O . GLN A 1 211 ? 36.492 22.940 12.772 1.00 36.83 210 GLN A O 1
ATOM 1557 N N . THR A 1 212 ? 35.747 25.006 13.260 1.00 38.57 211 THR A N 1
ATOM 1558 C CA . THR A 1 212 ? 34.491 24.548 13.837 1.00 37.45 211 THR A CA 1
ATOM 1559 C C . THR A 1 212 ? 33.397 25.499 13.344 1.00 37.06 211 THR A C 1
ATOM 1560 O O . THR A 1 212 ? 33.620 26.721 13.220 1.00 38.64 211 THR A O 1
ATOM 1564 N N . ASN A 1 213 ? 32.220 24.948 13.040 1.00 37.00 212 ASN A N 1
ATOM 1565 C CA . ASN A 1 213 ? 31.125 25.712 12.444 1.00 36.26 212 ASN A CA 1
ATOM 1566 C C . ASN A 1 213 ? 29.978 25.703 13.448 1.00 36.61 212 ASN A C 1
ATOM 1567 O O . ASN A 1 213 ? 29.230 24.753 13.539 1.00 36.25 212 ASN A O 1
ATOM 1572 N N . ILE A 1 214 ? 29.874 26.770 14.235 1.00 35.66 213 ILE A N 1
ATOM 1573 C CA A ILE A 1 214 ? 28.893 26.825 15.299 0.50 36.11 213 ILE A CA 1
ATOM 1574 C CA B ILE A 1 214 ? 28.936 26.850 15.342 0.50 36.48 213 ILE A CA 1
ATOM 1575 C C . ILE A 1 214 ? 28.051 28.065 15.108 1.00 38.03 213 ILE A C 1
ATOM 1576 O O . ILE A 1 214 ? 28.556 29.156 14.877 1.00 37.05 213 ILE A O 1
ATOM 1585 N N . ASP A 1 215 ? 26.757 27.872 15.214 1.00 38.52 214 ASP A N 1
ATOM 1586 C CA . ASP A 1 215 ? 25.768 28.917 15.135 1.00 37.90 214 ASP A CA 1
ATOM 1587 C C . ASP A 1 215 ? 25.688 29.420 16.581 1.00 39.00 214 ASP A C 1
ATOM 1588 O O . ASP A 1 215 ? 26.620 30.098 17.030 1.00 40.95 214 ASP A O 1
ATOM 1593 N N . ASP A 1 216 ? 24.645 29.073 17.341 1.00 36.13 215 ASP A N 1
ATOM 1594 C CA . ASP A 1 216 ? 24.637 29.410 18.760 1.00 35.75 215 ASP A CA 1
ATOM 1595 C C . ASP A 1 216 ? 24.858 28.173 19.611 1.00 33.98 215 ASP A C 1
ATOM 1596 O O . ASP A 1 216 ? 24.892 27.002 19.109 1.00 35.66 215 ASP A O 1
ATOM 1601 N N . PHE A 1 217 ? 25.111 28.436 20.887 1.00 37.23 216 PHE A N 1
ATOM 1602 C CA . PHE A 1 217 ? 25.610 27.448 21.813 1.00 37.71 216 PHE A CA 1
ATOM 1603 C C . PHE A 1 217 ? 25.257 27.824 23.245 1.00 36.80 216 PHE A C 1
ATOM 1604 O O . PHE A 1 217 ? 24.763 28.912 23.537 1.00 36.00 216 PHE A O 1
ATOM 1612 N N . ALA A 1 218 ? 25.520 26.894 24.127 1.00 36.69 217 ALA A N 1
ATOM 1613 C CA . ALA A 1 218 ? 25.288 27.109 25.563 1.00 34.72 217 ALA A CA 1
ATOM 1614 C C . ALA A 1 218 ? 26.268 26.301 26.366 1.00 36.50 217 ALA A C 1
ATOM 1615 O O . ALA A 1 218 ? 26.706 25.248 25.906 1.00 37.42 217 ALA A O 1
ATOM 1617 N N . PHE A 1 219 ? 26.577 26.769 27.590 1.00 34.86 218 PHE A N 1
ATOM 1618 C CA . PHE A 1 219 ? 27.536 26.081 28.490 1.00 35.62 218 PHE A CA 1
ATOM 1619 C C . PHE A 1 219 ? 26.861 25.286 29.598 1.00 34.66 218 PHE A C 1
ATOM 1620 O O . PHE A 1 219 ? 25.842 25.724 30.145 1.00 35.35 218 PHE A O 1
ATOM 1628 N N . ASP A 1 220 ? 27.454 24.161 29.981 1.00 37.11 219 ASP A N 1
ATOM 1629 C CA . ASP A 1 220 ? 27.133 23.589 31.289 1.00 34.02 219 ASP A CA 1
ATOM 1630 C C . ASP A 1 220 ? 28.049 24.191 32.374 1.00 36.71 219 ASP A C 1
ATOM 1631 O O . ASP A 1 220 ? 28.927 25.015 32.074 1.00 34.92 219 ASP A O 1
ATOM 1636 N N . VAL A 1 221 ? 27.795 23.837 33.638 1.00 35.42 220 VAL A N 1
ATOM 1637 C CA . VAL A 1 221 ? 28.537 24.403 34.783 1.00 37.35 220 VAL A CA 1
ATOM 1638 C C . VAL A 1 221 ? 30.001 23.967 34.846 1.00 38.86 220 VAL A C 1
ATOM 1639 O O . VAL A 1 221 ? 30.797 24.597 35.557 1.00 42.24 220 VAL A O 1
ATOM 1643 N N . GLU A 1 222 ? 30.326 22.887 34.141 1.00 40.78 221 GLU A N 1
ATOM 1644 C CA . GLU A 1 222 ? 31.705 22.391 33.988 1.00 41.05 221 GLU A CA 1
ATOM 1645 C C . GLU A 1 222 ? 32.454 23.080 32.842 1.00 39.42 221 GLU A C 1
ATOM 1646 O O . GLU A 1 222 ? 33.632 22.834 32.658 1.00 38.59 221 GLU A O 1
ATOM 1652 N N . GLY A 1 223 ? 31.778 23.969 32.104 1.00 38.05 222 GLY A N 1
ATOM 1653 C CA . GLY A 1 223 ? 32.393 24.669 30.997 1.00 36.55 222 GLY A CA 1
ATOM 1654 C C . GLY A 1 223 ? 32.438 23.920 29.683 1.00 39.08 222 GLY A C 1
ATOM 1655 O O . GLY A 1 223 ? 33.146 24.332 28.767 1.00 36.44 222 GLY A O 1
ATOM 1656 N N . ASN A 1 224 ? 31.688 22.828 29.560 1.00 38.99 223 ASN A N 1
ATOM 1657 C CA . ASN A 1 224 ? 31.454 22.254 28.225 1.00 38.83 223 ASN A CA 1
ATOM 1658 C C . ASN A 1 224 ? 30.512 23.153 27.444 1.00 40.75 223 ASN A C 1
ATOM 1659 O O . ASN A 1 224 ? 29.506 23.620 27.971 1.00 37.43 223 ASN A O 1
ATOM 1664 N N . LEU A 1 225 ? 30.859 23.386 26.177 1.00 39.43 224 LEU A N 1
ATOM 1665 C CA . LEU A 1 225 ? 30.075 24.192 25.265 1.00 38.47 224 LEU A CA 1
ATOM 1666 C C . LEU A 1 225 ? 29.324 23.238 24.329 1.00 36.38 224 LEU A C 1
ATOM 1667 O O . LEU A 1 225 ? 29.920 22.381 23.683 1.00 36.38 224 LEU A O 1
ATOM 1672 N N . TYR A 1 226 ? 28.009 23.418 24.256 1.00 36.47 225 TYR A N 1
ATOM 1673 C CA . TYR A 1 226 ? 27.149 22.597 23.427 1.00 36.69 225 TYR A CA 1
ATOM 1674 C C . TYR A 1 226 ? 26.695 23.494 22.260 1.00 37.98 225 TYR A C 1
ATOM 1675 O O . TYR A 1 226 ? 25.932 24.444 22.457 1.00 34.74 225 TYR A O 1
ATOM 1684 N N . GLY A 1 227 ? 27.156 23.183 21.048 1.00 37.48 226 GLY A N 1
ATOM 1685 C CA . GLY A 1 227 ? 26.987 24.095 19.914 1.00 35.82 226 GLY A CA 1
ATOM 1686 C C . GLY A 1 227 ? 26.223 23.446 18.784 1.00 34.70 226 GLY A C 1
ATOM 1687 O O . GLY A 1 227 ? 26.449 22.275 18.459 1.00 35.20 226 GLY A O 1
ATOM 1688 N N . ALA A 1 228 ? 25.318 24.227 18.207 1.00 36.71 227 ALA A N 1
ATOM 1689 C CA . ALA A 1 228 ? 24.560 23.825 17.030 1.00 37.41 227 ALA A CA 1
ATOM 1690 C C . ALA A 1 228 ? 25.389 24.119 15.810 1.00 36.04 227 ALA A C 1
ATOM 1691 O O . ALA A 1 228 ? 25.956 25.191 15.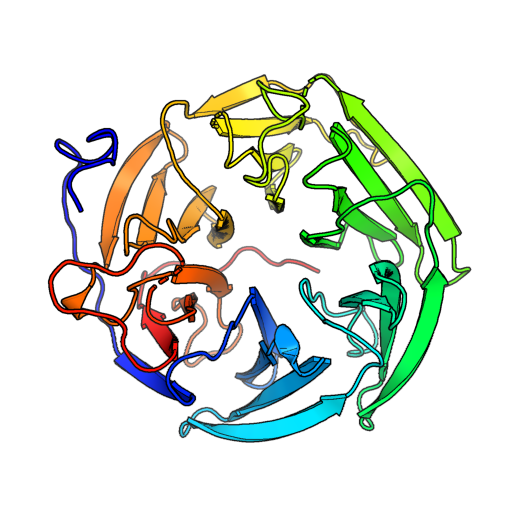672 1.00 37.08 227 ALA A O 1
ATOM 1693 N N . THR A 1 229 ? 25.515 23.142 14.941 1.00 33.30 228 THR A N 1
ATOM 1694 C CA . THR A 1 229 ? 26.415 23.292 13.781 1.00 32.83 228 THR A CA 1
ATOM 1695 C C . THR A 1 229 ? 25.722 23.654 12.437 1.00 32.98 228 THR A C 1
ATOM 1696 O O . THR A 1 229 ? 26.374 23.742 11.410 1.00 34.62 228 THR A O 1
ATOM 1700 N N . HIS A 1 230 ? 24.395 23.794 12.466 1.00 34.41 229 HIS A N 1
ATOM 1701 C CA . HIS A 1 230 ? 23.553 24.260 11.349 1.00 32.91 229 HIS A CA 1
ATOM 1702 C C . HIS A 1 230 ? 23.691 23.382 10.104 1.00 33.73 229 HIS A C 1
ATOM 1703 O O . HIS A 1 230 ? 23.166 22.262 10.077 1.00 36.14 229 HIS A O 1
ATOM 1710 N N . ILE A 1 231 ? 24.429 23.862 9.091 1.00 36.61 230 ILE A N 1
ATOM 1711 C CA . ILE A 1 231 ? 24.635 23.103 7.857 1.00 37.18 230 ILE A CA 1
ATOM 1712 C C . ILE A 1 231 ? 25.364 21.786 8.036 1.00 37.50 230 ILE A C 1
ATOM 1713 O O . ILE A 1 231 ? 25.317 20.963 7.141 1.00 35.79 230 ILE A O 1
ATOM 1718 N N . TYR A 1 232 ? 26.068 21.592 9.156 1.00 37.84 231 TYR A N 1
ATOM 1719 C CA . TYR A 1 232 ? 26.615 20.277 9.475 1.00 36.02 231 TYR A CA 1
ATOM 1720 C C . TYR A 1 232 ? 25.634 19.347 10.185 1.00 37.59 231 TYR A C 1
ATOM 1721 O O . TYR A 1 232 ? 25.986 18.221 10.506 1.00 38.93 231 TYR A O 1
ATOM 1730 N N . ASN A 1 233 ? 24.412 19.812 10.415 1.00 37.36 232 ASN A N 1
ATOM 1731 C CA . ASN A 1 233 ? 23.330 18.963 10.927 1.00 35.42 232 ASN A CA 1
ATOM 1732 C C . ASN A 1 233 ? 23.658 18.191 12.212 1.00 37.19 232 ASN A C 1
ATOM 1733 O O . ASN A 1 233 ? 23.349 16.998 12.331 1.00 37.35 232 ASN A O 1
ATOM 1738 N N . SER A 1 234 ? 24.294 18.878 13.167 1.00 35.66 233 SER A N 1
ATOM 1739 C CA . SER A 1 234 ? 24.767 18.209 14.373 1.00 34.68 233 SER A CA 1
ATOM 1740 C C . SER A 1 234 ? 24.738 19.143 15.571 1.00 32.98 233 SER A C 1
ATOM 1741 O O . SER A 1 234 ? 24.400 20.363 15.468 1.00 36.53 233 SER A O 1
ATOM 1744 N N . VAL A 1 235 ? 25.019 18.545 16.714 1.00 33.64 234 VAL A N 1
ATOM 1745 C CA . VAL A 1 235 ? 25.255 19.226 17.948 1.00 33.91 234 VAL A CA 1
ATOM 1746 C C . VAL A 1 235 ? 26.572 18.609 18.448 1.00 32.85 234 VAL A C 1
ATOM 1747 O O . VAL A 1 235 ? 26.764 17.368 18.441 1.00 35.81 234 VAL A O 1
ATOM 1751 N N . VAL A 1 236 ? 27.496 19.491 18.789 1.00 35.83 235 VAL A N 1
ATOM 1752 C CA . VAL A 1 236 ? 28.802 19.107 19.268 1.00 36.61 235 VAL A CA 1
ATOM 1753 C C . VAL A 1 236 ? 28.979 19.583 20.719 1.00 38.54 235 VAL A C 1
ATOM 1754 O O . VAL A 1 236 ? 28.422 20.613 21.152 1.00 37.84 235 VAL A O 1
ATOM 1758 N N . ARG A 1 237 ? 29.760 18.815 21.459 1.00 36.12 236 ARG A N 1
ATOM 1759 C CA . ARG A 1 237 ? 30.206 19.178 22.775 1.00 36.80 236 ARG A CA 1
ATOM 1760 C C . ARG A 1 237 ? 31.699 19.489 22.708 1.00 37.91 236 ARG A C 1
ATOM 1761 O O . ARG A 1 237 ? 32.489 18.611 22.365 1.00 34.82 236 ARG A O 1
ATOM 1769 N N . ILE A 1 238 ? 32.071 20.712 23.070 1.00 38.02 237 ILE A N 1
ATOM 1770 C CA . ILE A 1 238 ? 33.471 21.112 23.126 1.00 40.48 237 ILE A CA 1
ATOM 1771 C C . ILE A 1 238 ? 33.893 21.325 24.599 1.00 41.99 237 ILE A C 1
ATOM 1772 O O . ILE A 1 238 ? 33.393 22.226 25.289 1.00 40.19 237 ILE A O 1
ATOM 1777 N N . ALA A 1 239 ? 34.837 20.501 25.031 1.00 42.78 238 ALA A N 1
ATOM 1778 C CA . ALA A 1 239 ? 35.304 20.474 26.395 1.00 43.60 238 ALA A CA 1
ATOM 1779 C C . ALA A 1 239 ? 36.282 21.605 26.620 1.00 43.11 238 ALA A C 1
ATOM 1780 O O . ALA A 1 239 ? 36.810 22.137 25.645 1.00 39.16 238 ALA A O 1
ATOM 1782 N N . PRO A 1 240 ? 36.537 21.962 27.896 1.00 42.56 239 PRO A N 1
ATOM 1783 C CA . PRO A 1 240 ? 37.512 23.017 28.189 1.00 44.73 239 PRO A CA 1
ATOM 1784 C C . PRO A 1 240 ? 38.891 22.745 27.565 1.00 44.10 239 PRO A C 1
ATOM 1785 O O . PRO A 1 240 ? 39.595 23.697 27.206 1.00 41.82 239 PRO A O 1
ATOM 1789 N N . ASP A 1 241 ? 39.217 21.468 27.349 1.00 44.86 240 ASP A N 1
ATOM 1790 C CA . ASP A 1 241 ? 40.481 21.103 26.680 1.00 45.13 240 ASP A CA 1
ATOM 1791 C C . ASP A 1 241 ? 40.433 21.232 25.153 1.00 45.28 240 ASP A C 1
ATOM 1792 O O . ASP A 1 241 ? 41.362 20.819 24.466 1.00 47.89 240 ASP A O 1
ATOM 1797 N N . ARG A 1 242 ? 39.343 21.790 24.631 1.00 43.16 241 ARG A N 1
ATOM 1798 C CA . ARG A 1 242 ? 39.182 22.059 23.200 1.00 43.35 241 ARG A CA 1
ATOM 1799 C C . ARG A 1 242 ? 38.888 20.823 22.368 1.00 43.04 241 ARG A C 1
ATOM 1800 O O . ARG A 1 242 ? 38.716 20.946 21.166 1.00 49.72 241 ARG A O 1
ATOM 1808 N N . SER A 1 243 ? 38.796 19.644 22.985 1.00 40.53 242 SER A N 1
ATOM 1809 C CA . SER A 1 243 ? 38.413 18.429 22.247 1.00 40.83 242 SER A CA 1
ATOM 1810 C C . SER A 1 243 ? 36.917 18.473 21.945 1.00 40.02 242 SER A C 1
ATOM 1811 O O . SER A 1 243 ? 36.147 19.038 22.734 1.00 39.70 242 SER A O 1
ATOM 1814 N N . THR A 1 244 ? 36.528 17.896 20.809 1.00 40.01 243 THR A N 1
ATOM 1815 C CA . THR A 1 244 ? 35.158 18.009 20.275 1.00 40.45 243 THR A CA 1
ATOM 1816 C C . THR A 1 244 ? 34.561 16.604 20.143 1.00 39.38 243 THR A C 1
ATOM 1817 O O . THR A 1 244 ? 35.196 15.722 19.612 1.00 37.44 243 THR A O 1
ATOM 1821 N N . THR A 1 245 ? 33.336 16.430 20.647 1.00 39.28 244 THR A N 1
ATOM 1822 C CA . THR A 1 245 ? 32.546 15.189 20.453 1.00 37.57 244 THR A CA 1
ATOM 1823 C C . THR A 1 245 ? 31.219 15.548 19.798 1.00 38.48 244 THR A C 1
ATOM 1824 O O . THR A 1 245 ? 30.586 16.569 20.160 1.00 37.14 244 THR A O 1
ATOM 1828 N N . ILE A 1 246 ? 30.798 14.732 18.832 1.00 38.05 245 ILE A N 1
ATOM 1829 C CA . ILE A 1 246 ? 29.494 14.893 18.186 1.00 34.87 245 ILE A CA 1
ATOM 1830 C C . ILE A 1 246 ? 28.476 14.181 19.061 1.00 35.54 245 ILE A C 1
ATOM 1831 O O . ILE A 1 246 ? 28.575 12.954 19.255 1.00 35.56 245 ILE A O 1
ATOM 1836 N N . ILE A 1 247 ? 27.453 14.880 19.519 1.00 33.93 246 ILE A N 1
ATOM 1837 C CA . ILE A 1 247 ? 26.460 14.251 20.426 1.00 37.73 246 ILE A CA 1
ATOM 1838 C C . ILE A 1 247 ? 25.043 14.061 19.849 1.00 35.92 246 ILE A C 1
ATOM 1839 O O . ILE A 1 247 ? 24.157 13.456 20.488 1.00 37.52 246 ILE A O 1
ATOM 1844 N N . ALA A 1 248 ? 24.834 14.556 18.636 1.00 34.11 247 ALA A N 1
ATOM 1845 C CA . ALA A 1 248 ? 23.564 14.368 17.939 1.00 36.20 247 ALA A CA 1
ATOM 1846 C C . ALA A 1 248 ? 23.742 14.657 16.467 1.00 35.96 247 ALA A C 1
ATOM 1847 O O . ALA A 1 248 ? 24.475 15.579 16.084 1.00 34.19 247 ALA A O 1
ATOM 1849 N N . GLN A 1 249 ? 23.059 13.877 15.645 1.00 35.30 248 GLN A N 1
ATOM 1850 C CA . GLN A 1 249 ? 23.175 14.005 14.183 1.00 36.21 248 GLN A CA 1
ATOM 1851 C C . GLN A 1 249 ? 21.786 14.076 13.580 1.00 32.77 248 GLN A C 1
ATOM 1852 O O . GLN A 1 249 ? 20.786 14.168 14.299 1.00 35.76 248 GLN A O 1
ATOM 1858 N N . ALA A 1 250 ? 21.715 14.063 12.257 1.00 32.24 249 ALA A N 1
ATOM 1859 C CA . ALA A 1 250 ? 20.412 14.155 11.553 1.00 34.14 249 ALA A CA 1
ATOM 1860 C C . ALA A 1 250 ? 19.306 13.295 12.117 1.00 34.13 249 ALA A C 1
ATOM 1861 O O . ALA A 1 250 ? 18.161 13.737 12.251 1.00 36.92 249 ALA A O 1
ATOM 1863 N N . GLU A 1 251 ? 19.627 12.038 12.439 1.00 34.89 250 GLU A N 1
ATOM 1864 C CA . GLU A 1 251 ? 18.644 11.096 12.940 1.00 37.85 250 GLU A CA 1
ATOM 1865 C C . GLU A 1 251 ? 18.026 11.450 14.290 1.00 37.71 250 GLU A C 1
ATOM 1866 O O . GLU A 1 251 ? 16.944 10.958 14.661 1.00 38.16 250 GLU A O 1
ATOM 1872 N N . GLN A 1 252 ? 18.724 12.282 15.042 1.00 37.33 251 GLN A N 1
ATOM 1873 C CA . GLN A 1 252 ? 18.266 12.759 16.336 1.00 38.27 251 GLN A CA 1
ATOM 1874 C C . GLN A 1 252 ? 17.448 14.039 16.228 1.00 38.31 251 GLN A C 1
ATOM 1875 O O . GLN A 1 252 ? 17.064 14.630 17.242 1.00 41.48 251 GLN A O 1
ATOM 1881 N N . GLY A 1 253 ? 17.208 14.490 15.001 1.00 37.72 252 GLY A N 1
ATOM 1882 C CA . GLY A 1 253 ? 16.306 15.599 14.735 1.00 34.80 252 GLY A CA 1
ATOM 1883 C C . GLY A 1 253 ? 16.959 16.963 14.565 1.00 34.42 252 GLY A C 1
ATOM 1884 O O . GLY A 1 253 ? 16.244 17.961 14.483 1.00 35.69 252 GLY A O 1
ATOM 1885 N N . VAL A 1 254 ? 18.298 17.005 14.494 1.00 33.84 253 VAL A N 1
ATOM 1886 C CA . VAL A 1 254 ? 19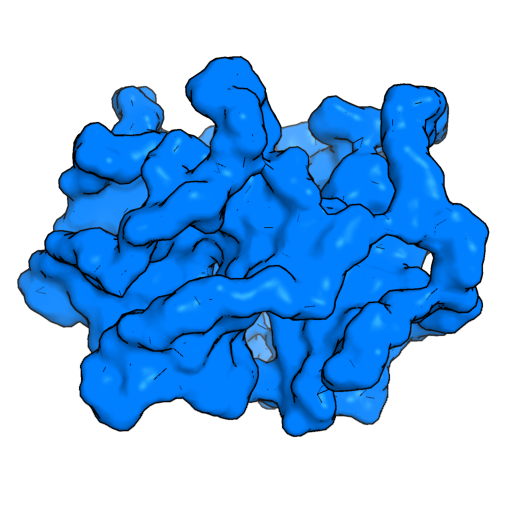.052 18.271 14.484 1.00 35.35 253 VAL A CA 1
ATOM 1887 C C . VAL A 1 254 ? 19.639 18.743 13.139 1.00 34.50 253 VAL A C 1
ATOM 1888 O O . VAL A 1 254 ? 20.579 19.550 13.107 1.00 35.33 253 VAL A O 1
ATOM 1892 N N . ILE A 1 255 ? 19.025 18.327 12.035 1.00 33.52 254 ILE A N 1
ATOM 1893 C CA . ILE A 1 255 ? 19.357 18.882 10.718 1.00 33.83 254 ILE A CA 1
ATOM 1894 C C . ILE A 1 255 ? 19.104 20.383 10.823 1.00 31.53 254 ILE A C 1
ATOM 1895 O O . ILE A 1 255 ? 18.072 20.793 11.340 1.00 35.64 254 ILE A O 1
ATOM 1900 N N . GLY A 1 256 ? 20.042 21.193 10.362 1.00 33.21 255 GLY A N 1
ATOM 1901 C CA . GLY A 1 256 ? 19.895 22.636 10.408 1.00 33.28 255 GLY A CA 1
ATOM 1902 C C . GLY A 1 256 ? 19.749 23.222 11.794 1.00 36.05 255 GLY A C 1
ATOM 1903 O O . GLY A 1 256 ? 19.030 24.203 11.977 1.00 34.60 255 GLY A O 1
ATOM 1904 N N . SER A 1 257 ? 20.435 22.625 12.771 1.00 34.91 256 SER A N 1
ATOM 1905 C CA . SER A 1 257 ? 20.472 23.136 14.146 1.00 35.00 256 SER A CA 1
ATOM 1906 C C . SER A 1 257 ? 21.014 24.590 14.218 1.00 35.78 256 SER A C 1
ATOM 1907 O O . SER A 1 257 ? 22.036 24.922 13.610 1.00 37.30 256 SER A O 1
ATOM 1910 N N . THR A 1 258 ? 20.350 25.432 14.988 1.00 37.57 257 THR A N 1
ATOM 1911 C CA . THR A 1 258 ? 20.701 26.883 15.017 1.00 35.23 257 THR A CA 1
ATOM 1912 C C . THR A 1 258 ? 21.091 27.421 16.390 1.00 36.42 257 THR A C 1
ATOM 1913 O O . THR A 1 258 ? 21.778 28.475 16.508 1.00 36.46 257 THR A O 1
ATOM 1917 N N . ALA A 1 259 ? 20.567 26.791 17.442 1.00 36.61 258 ALA A N 1
ATOM 1918 C CA . ALA A 1 259 ? 20.748 27.281 18.819 1.00 38.31 258 ALA A CA 1
ATOM 1919 C C . ALA A 1 259 ? 20.447 26.266 19.912 1.00 36.76 258 ALA A C 1
ATOM 1920 O O . ALA A 1 259 ? 19.830 25.247 19.675 1.00 40.09 258 ALA A O 1
ATOM 1922 N N . VAL A 1 260 ? 20.952 26.565 21.104 1.00 36.91 259 VAL A N 1
ATOM 1923 C CA . VAL A 1 260 ? 20.974 25.673 22.231 1.00 37.13 259 VAL A CA 1
ATOM 1924 C C . VAL A 1 260 ? 20.638 26.441 23.522 1.00 36.65 259 VAL A C 1
ATOM 1925 O O . VAL A 1 260 ? 21.077 27.608 23.709 1.00 36.60 259 VAL A O 1
ATOM 1929 N N . ALA A 1 261 ? 19.814 25.812 24.366 1.00 35.91 260 ALA A N 1
ATOM 1930 C CA . ALA A 1 261 ? 19.513 26.315 25.726 1.00 35.79 260 ALA A CA 1
ATOM 1931 C C . ALA A 1 261 ? 19.203 25.180 26.693 1.00 36.25 260 ALA A C 1
ATOM 1932 O O . ALA A 1 261 ? 18.563 24.194 26.338 1.00 36.88 260 ALA A O 1
ATOM 1934 N N . PHE A 1 262 ? 19.683 25.320 27.915 1.00 34.74 261 PHE A N 1
ATOM 1935 C CA . PHE A 1 262 ? 19.461 24.319 28.948 1.00 37.66 261 PHE A CA 1
ATOM 1936 C C . PHE A 1 262 ? 18.087 24.541 29.545 1.00 39.91 261 PHE A C 1
ATOM 1937 O O . PHE A 1 262 ? 17.602 25.669 29.556 1.00 36.24 261 PHE A O 1
ATOM 1945 N N . GLY A 1 263 ? 17.472 23.475 30.029 1.00 40.45 262 GLY A N 1
ATOM 1946 C CA . GLY A 1 263 ? 16.323 23.613 30.929 1.00 44.31 262 GLY A CA 1
ATOM 1947 C C . GLY A 1 263 ? 16.743 24.039 32.342 1.00 43.10 262 GLY A C 1
ATOM 1948 O O . GLY A 1 263 ? 17.911 23.887 32.761 1.00 39.05 262 GLY A O 1
ATOM 1949 N N . GLN A 1 264 ? 15.787 24.506 33.121 1.00 49.45 263 GLN A N 1
ATOM 1950 C CA . GLN A 1 264 ? 16.135 25.099 34.429 1.00 50.33 263 GLN A CA 1
ATOM 1951 C C . GLN A 1 264 ? 15.521 24.387 35.644 1.00 51.47 263 GLN A C 1
ATOM 1952 O O . GLN A 1 264 ? 15.784 24.771 36.818 1.00 49.11 263 GLN A O 1
ATOM 1958 N N . THR A 1 265 ? 14.731 23.352 35.362 1.00 49.35 264 THR A N 1
ATOM 1959 C CA . THR A 1 265 ? 13.803 22.803 36.331 1.00 50.01 264 THR A CA 1
ATOM 1960 C C . THR A 1 265 ? 14.307 21.470 36.843 1.00 51.50 264 THR A C 1
ATOM 1961 O O . THR A 1 265 ? 15.308 20.939 36.350 1.00 48.09 264 THR A O 1
ATOM 1965 N N . GLU A 1 266 ? 13.613 20.956 37.857 1.00 51.18 265 GLU A N 1
ATOM 1966 C CA . GLU A 1 266 ? 13.961 19.694 38.466 1.00 53.01 265 GLU A CA 1
ATOM 1967 C C . GLU A 1 266 ? 13.925 18.663 37.356 1.00 50.36 265 GLU A C 1
ATOM 1968 O O . GLU A 1 266 ? 14.807 17.807 37.275 1.00 52.73 265 GLU A O 1
ATOM 1974 N N . GLY A 1 267 ? 12.935 18.766 36.471 1.00 45.73 266 GLY A N 1
ATOM 1975 C CA . GLY A 1 267 ? 12.752 17.752 35.427 1.00 44.01 266 GLY A CA 1
ATOM 1976 C C . GLY A 1 267 ? 13.739 17.779 34.249 1.00 43.55 266 GLY A C 1
ATOM 1977 O O . GLY A 1 267 ? 13.889 16.786 33.559 1.00 43.85 266 GLY A O 1
ATOM 1978 N N . ASP A 1 268 ? 14.415 18.899 34.015 1.00 39.96 267 ASP A N 1
ATOM 1979 C CA . ASP A 1 268 ? 15.257 19.016 32.835 1.00 42.55 267 ASP A CA 1
ATOM 1980 C C . ASP A 1 268 ? 16.500 19.890 33.012 1.00 41.98 267 ASP A C 1
ATOM 1981 O O . ASP A 1 268 ? 17.035 20.393 32.013 1.00 40.81 267 ASP A O 1
ATOM 1986 N N . CYS A 1 269 ? 16.993 19.964 34.253 1.00 41.85 268 CYS A N 1
ATOM 1987 C CA . CYS A 1 269 ? 18.136 20.827 34.648 1.00 45.67 268 CYS A CA 1
ATOM 1988 C C . CYS A 1 269 ? 19.359 20.355 33.829 1.00 44.09 268 CYS A C 1
ATOM 1989 O O . CYS A 1 269 ? 20.193 21.164 33.405 1.00 48.09 268 CYS A O 1
ATOM 1992 N N . THR A 1 270 ? 19.362 19.071 33.464 1.00 43.41 269 THR A N 1
ATOM 1993 C CA . THR A 1 270 ? 20.500 18.444 32.784 1.00 41.38 269 THR A CA 1
ATOM 1994 C C . THR A 1 270 ? 20.299 18.159 31.285 1.00 42.67 269 THR A C 1
ATOM 1995 O O . THR A 1 270 ? 21.068 17.389 30.681 1.00 40.10 269 THR A O 1
ATOM 1999 N N . ALA A 1 271 ? 19.278 18.772 30.703 1.00 41.92 270 ALA A N 1
ATOM 2000 C CA . ALA A 1 271 ? 18.936 18.609 29.297 1.00 40.67 270 ALA A CA 1
ATOM 2001 C C . ALA A 1 271 ? 19.114 19.922 28.542 1.00 39.17 270 ALA A C 1
ATOM 2002 O O . ALA A 1 271 ? 18.870 21.013 29.076 1.00 37.99 270 ALA A O 1
ATOM 2004 N N . ILE A 1 272 ? 19.493 19.826 27.269 1.00 36.89 271 ILE A N 1
ATOM 2005 C CA . ILE A 1 272 ? 19.496 21.006 26.406 1.00 37.03 271 ILE A CA 1
ATOM 2006 C C . ILE A 1 272 ? 18.400 20.841 25.390 1.00 39.13 271 ILE A C 1
ATOM 2007 O O . ILE A 1 272 ? 17.989 19.710 25.034 1.00 36.14 271 ILE A O 1
ATOM 2012 N N . TYR A 1 273 ? 17.897 21.976 24.966 1.00 35.65 272 TYR A N 1
ATOM 2013 C CA . TYR A 1 273 ? 16.922 22.060 23.921 1.00 38.31 272 TYR A CA 1
ATOM 2014 C C . TYR A 1 273 ? 17.609 22.723 22.761 1.00 37.44 272 TYR A C 1
ATOM 2015 O O . TYR A 1 273 ? 18.396 23.675 22.949 1.00 38.88 272 TYR A O 1
ATOM 2024 N N . VAL A 1 274 ? 17.317 22.226 21.570 1.00 38.11 273 VAL A N 1
ATOM 2025 C CA . VAL A 1 274 ? 17.955 22.659 20.333 1.00 38.36 273 VAL A CA 1
ATOM 2026 C C . VAL A 1 274 ? 16.898 23.003 19.319 1.00 38.27 273 VAL A C 1
ATOM 2027 O O . VAL A 1 274 ? 16.018 22.202 19.049 1.00 36.83 273 VAL A O 1
ATOM 2031 N N . VAL A 1 275 ? 16.964 24.228 18.801 1.00 36.32 274 VAL A N 1
ATOM 2032 C CA . VAL A 1 275 ? 16.093 24.648 17.717 1.00 35.29 274 VAL A CA 1
ATOM 2033 C C . VAL A 1 275 ? 16.804 24.414 16.388 1.00 33.78 274 VAL A C 1
ATOM 2034 O O . VAL A 1 275 ? 18.062 24.383 16.292 1.00 34.47 274 VAL A O 1
ATOM 2038 N N . THR A 1 276 ? 15.996 24.190 15.367 1.00 36.90 275 THR A N 1
ATOM 2039 C CA . THR A 1 276 ? 16.501 23.960 14.012 1.00 35.11 275 THR A CA 1
ATOM 2040 C C . THR A 1 276 ? 15.683 24.648 12.945 1.00 38.52 275 THR A C 1
ATOM 2041 O O . THR A 1 276 ? 14.593 25.098 13.211 1.00 40.58 275 THR A O 1
ATOM 2045 N N . ASN A 1 277 ? 16.183 24.653 11.703 1.00 36.62 276 ASN A N 1
ATOM 2046 C CA . ASN A 1 277 ? 15.380 25.087 10.549 1.00 38.85 276 ASN A CA 1
ATOM 2047 C C . ASN A 1 277 ? 15.076 23.995 9.533 1.00 36.07 276 ASN A C 1
ATOM 2048 O O . ASN A 1 277 ? 14.597 24.255 8.422 1.00 38.51 276 ASN A O 1
ATOM 2053 N N . GLY A 1 278 ? 15.320 22.760 9.926 1.00 35.19 277 GLY A N 1
ATOM 2054 C CA . GLY A 1 278 ? 15.052 21.625 9.096 1.00 35.25 277 GLY A CA 1
ATOM 2055 C C . GLY A 1 278 ? 15.884 21.518 7.840 1.00 34.57 277 GLY A C 1
ATOM 2056 O O . GLY A 1 278 ? 15.542 20.764 6.957 1.00 36.89 277 GLY A O 1
ATOM 2057 N N . GLY A 1 279 ? 16.989 22.259 7.781 1.00 37.07 278 GLY A N 1
ATOM 2058 C CA . GLY A 1 279 ? 17.957 22.157 6.697 1.00 35.10 278 GLY A CA 1
ATOM 2059 C C . GLY A 1 279 ? 17.748 23.118 5.544 1.00 35.52 278 GLY A C 1
ATOM 2060 O O . GLY A 1 279 ? 18.372 22.940 4.506 1.00 37.81 278 GLY A O 1
ATOM 2074 N N . PHE A 1 281 ? 18.793 25.936 4.493 1.00 45.63 280 PHE A N 1
ATOM 2075 C CA . PHE A 1 281 ? 19.924 26.616 3.848 1.00 47.77 280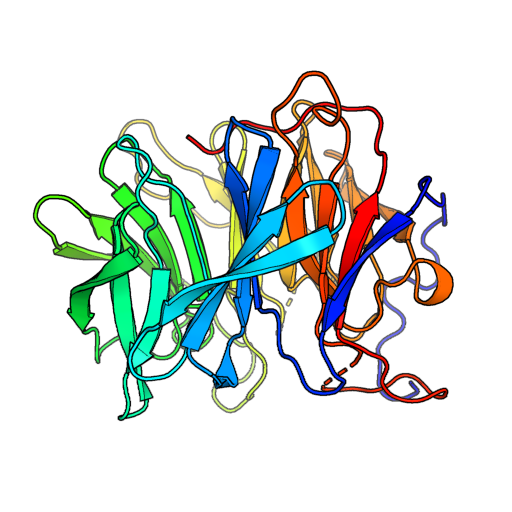 PHE A CA 1
ATOM 2076 C C . PHE A 1 281 ? 20.827 25.731 3.049 1.00 49.81 280 PHE A C 1
ATOM 2077 O O . PHE A 1 281 ? 21.327 26.129 2.030 1.00 50.26 280 PHE A O 1
ATOM 2085 N N . LEU A 1 282 ? 21.082 24.546 3.553 1.00 45.32 281 LEU A N 1
ATOM 2086 C CA . LEU A 1 282 ? 21.860 23.612 2.852 1.00 49.33 281 LEU A CA 1
ATOM 2087 C C . LEU A 1 282 ? 21.281 22.264 3.234 1.00 47.74 281 LEU A C 1
ATOM 2088 O O . LEU A 1 282 ? 21.660 21.699 4.275 1.00 45.81 281 LEU A O 1
ATOM 2093 N N . PRO A 1 283 ? 20.309 21.766 2.427 1.00 43.21 282 PRO A N 1
ATOM 2094 C CA . PRO A 1 283 ? 19.654 20.509 2.776 1.00 42.69 282 PRO A CA 1
ATOM 2095 C C . PRO A 1 283 ? 20.572 19.326 2.743 1.00 44.21 282 PRO A C 1
ATOM 2096 O O . PRO A 1 283 ? 21.516 19.274 1.967 1.00 43.36 282 PRO A O 1
ATOM 2100 N N . PRO A 1 284 ? 20.324 18.364 3.616 1.00 42.41 283 PRO A N 1
ATOM 2101 C CA . PRO A 1 284 ? 21.087 17.141 3.453 1.00 41.49 283 PRO A CA 1
ATOM 2102 C C . PRO A 1 284 ? 20.600 16.385 2.219 1.00 42.23 283 PRO A C 1
ATOM 2103 O O . PRO A 1 284 ? 19.553 16.748 1.635 1.00 40.75 283 PRO A O 1
ATOM 2107 N N . PRO A 1 285 ? 21.334 15.338 1.812 1.00 47.47 284 PRO A N 1
ATOM 2108 C CA . PRO A 1 285 ? 20.918 14.602 0.624 1.00 48.10 284 PRO A CA 1
ATOM 2109 C C . PRO A 1 285 ? 19.467 14.120 0.659 1.00 47.94 284 PRO A C 1
ATOM 2110 O O . PRO A 1 285 ? 18.836 13.975 -0.401 1.00 43.18 284 PRO A O 1
ATOM 2114 N N . THR A 1 286 ? 18.954 13.851 1.864 1.00 48.60 285 THR A N 1
ATOM 2115 C CA . THR A 1 286 ? 17.581 13.334 2.024 1.00 47.36 285 THR A CA 1
ATOM 2116 C C . THR A 1 286 ? 16.532 14.454 1.988 1.00 43.93 285 THR A C 1
ATOM 2117 O O . THR A 1 286 ? 15.322 14.185 2.025 1.00 43.25 285 THR A O 1
ATOM 2121 N N . GLY A 1 287 ? 16.988 15.706 1.930 1.00 41.36 286 GLY A N 1
ATOM 2122 C CA . GLY A 1 287 ? 16.091 16.831 1.809 1.00 41.56 286 GLY A CA 1
ATOM 2123 C C . GLY A 1 287 ? 15.754 17.486 3.141 1.00 41.00 286 GLY A C 1
ATOM 2124 O O . GLY A 1 287 ? 16.134 17.017 4.215 1.00 42.41 286 GLY A O 1
ATOM 2125 N N . VAL A 1 288 ? 15.037 18.585 3.059 1.00 38.20 287 VAL A N 1
ATOM 2126 C CA . VAL A 1 288 ? 14.651 19.317 4.237 1.00 38.61 287 VAL A CA 1
ATOM 2127 C C . VAL A 1 288 ? 13.601 18.561 5.038 1.00 36.93 287 VAL A C 1
ATOM 2128 O O . VAL A 1 288 ? 12.992 17.607 4.557 1.00 34.31 287 VAL A O 1
ATOM 2132 N N . VAL A 1 289 ? 13.479 18.950 6.299 1.00 37.04 288 VAL A N 1
ATOM 2133 C CA . VAL A 1 289 ? 12.534 18.322 7.236 1.00 38.21 288 VAL A CA 1
ATOM 2134 C C . VAL A 1 289 ? 11.801 19.402 8.023 1.00 37.89 288 VAL A C 1
ATOM 2135 O O . VAL A 1 289 ? 12.200 20.595 8.016 1.00 35.93 288 VAL A O 1
ATOM 2139 N N . PRO A 1 290 ? 10.711 19.013 8.711 1.00 39.25 289 PRO A N 1
ATOM 2140 C CA . PRO A 1 290 ? 10.094 19.996 9.587 1.00 39.39 289 PRO A CA 1
ATOM 2141 C C . PRO A 1 290 ? 11.089 20.503 10.621 1.00 36.49 289 PRO A C 1
ATOM 2142 O O . PRO A 1 290 ? 11.949 19.730 11.100 1.00 36.18 289 PRO A O 1
ATOM 2146 N N . ALA A 1 291 ? 10.995 21.794 10.930 1.00 37.26 290 ALA A N 1
ATOM 2147 C CA . ALA A 1 291 ? 11.859 22.429 11.920 1.00 36.43 290 ALA A CA 1
ATOM 2148 C C . ALA A 1 291 ? 11.483 21.890 13.295 1.00 39.55 290 ALA A C 1
ATOM 2149 O O . ALA A 1 291 ? 10.298 21.649 13.531 1.00 38.41 290 ALA A O 1
ATOM 2151 N N . ASN A 1 292 ? 12.477 21.632 14.156 1.00 39.41 291 ASN A N 1
ATOM 2152 C CA . ASN A 1 292 ? 12.267 20.914 15.434 1.00 40.74 291 ASN A CA 1
ATOM 2153 C C . ASN A 1 292 ? 12.749 21.699 16.638 1.00 41.21 291 ASN A C 1
ATOM 2154 O O . ASN A 1 292 ? 13.674 22.497 16.544 1.00 40.54 291 ASN A O 1
ATOM 2159 N N . VAL A 1 293 ? 12.143 21.414 17.793 1.00 42.50 292 VAL A N 1
ATOM 2160 C CA . VAL A 1 293 ? 12.802 21.573 19.072 1.00 39.95 292 VAL A CA 1
ATOM 2161 C C . VAL A 1 293 ? 13.123 20.156 19.591 1.00 38.43 292 VAL A C 1
ATOM 2162 O O . VAL A 1 293 ? 12.232 19.383 19.796 1.00 38.25 292 VAL A O 1
ATOM 2166 N N . VAL A 1 294 ? 14.404 19.880 19.804 1.00 36.70 293 VAL A N 1
ATOM 2167 C CA . VAL A 1 294 ? 14.930 18.628 20.205 1.00 38.68 293 VAL A CA 1
ATOM 2168 C C . VAL A 1 294 ? 15.495 18.754 21.616 1.00 38.36 293 VAL A C 1
ATOM 2169 O O . VAL A 1 294 ? 16.231 19.701 21.923 1.00 38.61 293 VAL A O 1
ATOM 2173 N N . ARG A 1 295 ? 15.146 17.800 22.465 1.00 34.73 294 ARG A N 1
ATOM 2174 C CA . ARG A 1 295 ? 15.678 17.734 23.814 1.00 36.99 294 ARG A CA 1
ATOM 2175 C C . ARG A 1 295 ? 16.769 16.706 23.871 1.00 36.86 294 ARG A C 1
ATOM 2176 O O . ARG A 1 295 ? 16.547 15.521 23.528 1.00 33.24 294 ARG A O 1
ATOM 2184 N N . LEU A 1 296 ? 17.960 17.130 24.276 1.00 33.87 295 LEU A N 1
ATOM 2185 C CA . LEU A 1 296 ? 19.076 16.183 24.430 1.00 35.57 295 LEU A CA 1
ATOM 2186 C C . LEU A 1 296 ? 19.476 16.112 25.909 1.00 37.85 295 LEU A C 1
ATOM 2187 O O . LEU A 1 296 ? 19.644 17.152 26.557 1.00 36.86 295 LEU A O 1
ATOM 2192 N N . GLU A 1 297 ? 19.667 14.896 26.421 1.00 37.77 296 GLU A N 1
ATOM 2193 C CA A GLU A 1 297 ? 20.063 14.704 27.805 0.50 37.46 296 GLU A CA 1
ATOM 2194 C CA B GLU A 1 297 ? 20.061 14.695 27.808 0.50 37.85 296 GLU A CA 1
ATOM 2195 C C . GLU A 1 297 ? 21.578 14.703 27.849 1.00 38.10 296 GLU A C 1
ATOM 2196 O O . GLU A 1 297 ? 22.202 13.916 27.178 1.00 37.67 296 GLU A O 1
ATOM 2207 N N . VAL A 1 298 ? 22.162 15.598 28.644 1.00 32.47 297 VAL A N 1
ATOM 2208 C CA . VAL A 1 298 ? 23.628 15.699 28.707 1.00 35.77 297 VAL A CA 1
ATOM 2209 C C . VAL A 1 298 ? 24.218 15.451 30.078 1.00 36.13 297 VAL A C 1
ATOM 2210 O O . VAL A 1 298 ? 25.439 15.386 30.221 1.00 37.03 297 VAL A O 1
ATOM 2214 N N . GLY A 1 299 ? 23.369 15.322 31.098 1.00 36.60 298 GLY A N 1
ATOM 2215 C CA . GLY A 1 299 ? 23.820 14.814 32.373 1.00 36.45 298 GLY A CA 1
ATOM 2216 C C . GLY A 1 299 ? 24.575 15.794 33.235 1.00 36.57 298 GLY A C 1
ATOM 2217 O O . GLY A 1 299 ? 25.124 15.406 34.272 1.00 34.51 298 GLY A O 1
ATOM 2218 N N . LYS A 1 300 ? 24.547 17.069 32.848 1.00 36.01 299 LYS A N 1
ATOM 2219 C CA . LYS A 1 300 ? 25.254 18.139 33.528 1.00 38.48 299 LYS A CA 1
ATOM 2220 C C . LYS A 1 300 ? 24.377 19.370 33.481 1.00 37.35 299 LYS A C 1
ATOM 2221 O O . LYS A 1 300 ? 23.801 19.669 32.440 1.00 37.05 299 LYS A O 1
ATOM 2227 N N . PRO A 1 301 ? 24.244 20.078 34.609 1.00 37.03 300 PRO A N 1
ATOM 2228 C CA . PRO A 1 301 ? 23.423 21.289 34.666 1.00 35.22 300 PRO A CA 1
ATOM 2229 C C . PRO A 1 301 ? 23.932 22.449 33.860 1.00 35.65 300 PRO A C 1
ATOM 2230 O O . PRO A 1 301 ? 25.135 22.557 33.589 1.00 33.93 300 PRO A O 1
ATOM 2234 N N . GLY A 1 302 ? 23.006 23.328 33.505 1.00 37.17 301 GLY A N 1
ATOM 2235 C CA . GLY A 1 302 ? 23.315 24.477 32.675 1.00 37.46 301 GLY A CA 1
ATOM 2236 C C . GLY A 1 302 ? 23.915 25.624 33.450 1.00 37.13 301 GLY A C 1
ATOM 2237 O O . GLY A 1 302 ? 23.581 25.865 34.618 1.00 37.57 301 GLY A O 1
ATOM 2238 N N . TYR A 1 303 ? 24.830 26.330 32.798 1.00 38.29 302 TYR A N 1
ATOM 2239 C CA . TYR A 1 303 ? 25.349 27.591 33.330 1.00 39.35 302 TYR A CA 1
ATOM 2240 C C . TYR A 1 303 ? 24.241 28.607 33.334 1.00 41.29 302 TYR A C 1
ATOM 2241 O O . TYR A 1 303 ? 23.482 28.696 32.360 1.00 40.24 302 TYR A O 1
ATOM 2250 N N . PRO A 1 304 ? 24.136 29.381 34.420 1.00 38.84 303 PRO A N 1
ATOM 2251 C CA . PRO A 1 304 ? 23.071 30.347 34.509 1.00 41.34 303 PRO A CA 1
ATOM 2252 C C . PRO A 1 304 ? 23.381 31.488 33.569 1.00 41.62 303 PRO A C 1
ATOM 2253 O O . PRO A 1 304 ? 24.549 31.853 33.372 1.00 37.18 303 PRO A O 1
ATOM 2257 N N . LEU A 1 305 ? 22.351 31.970 32.902 1.00 45.27 304 LEU A N 1
ATOM 2258 C CA . LEU A 1 305 ? 22.521 33.099 31.986 1.00 42.67 304 LEU A CA 1
ATOM 2259 C C . LEU A 1 305 ? 22.366 34.401 32.733 1.00 47.24 304 LEU A C 1
ATOM 2260 O O . LEU A 1 305 ? 22.970 35.379 32.356 1.00 51.02 304 LEU A O 1
ATOM 2265 N N . GLY A 1 306 ? 21.541 34.410 33.776 1.00 50.11 305 GLY A N 1
ATOM 2266 C CA . GLY A 1 306 ? 21.118 35.667 34.424 1.00 56.71 305 GLY A CA 1
ATOM 2267 C C . GLY A 1 306 ? 20.034 36.321 33.571 1.00 60.35 305 GLY A C 1
ATOM 2268 O O . GLY A 1 306 ? 19.391 35.597 32.776 1.00 63.34 305 GLY A O 1
#

Radius of gyration: 17.35 Å; Cα contacts (8 Å, |Δi|>4): 925; chains: 1; bounding box: 41×44×39 Å

Sequence (299 aa):
SAGLPPIYADKPIELAPAKIITSFPVNTFLENLASAPDGTIFVTNHEVGEIVSITPDGNQQIHATVEGKVSSGLAFTSNGDLVVATGWNADSIPVVSLVKSDGTVETLLTLPDAIFLNGITPLSDTQYLTADSYRGAIWLIDVVQPSGSIWLEHPLARSNSESVFPAANGLKRFGNFLYVSNTEKLLLRIPVDSTDKPGEPEIFVEQTNIIDDFAFDVEGNLYGATHIYNSVVRIAPDRSTTIIAQAEQGVIGSTAVAFGQTEGDCTAIYVVTNGGFLPPPTGVVPANVVRLEEVGKPGYPLG

Secondary structure (DSSP, 8-state):
-TTS--TTTTS-B-PPPEEEEEEE-TT--EEEEEE-TTS-EEEEETTTTEEEEE-TT--EEEEEE-SSEEEEEEE-TTS-EEEEEE-TTS-EEEEEE-TTS-EEEEEE-TT-S-EEEEEESSSSEEEEEETTTTEEEEEETTTTEEEEEEE-----SSTT--S-SEEEEEEETTEEEEEES---EEEEEB-TTS-B---EEEE-S---SSEEEBTT--EEEE-BTT--EEEE-TT--EEEEE-GGGT-TTEEEEEE--STTTTTEEEEEE-------TT----EEEEEEE-SSPBPP--

Solvent-accessible surface area: 11991 Å² total

Nearest PDB structures (foldseek):
  2p4o-assembly1_A  TM=1.003E+00  e=1.581E-56  Nostoc punctiforme PCC 73102
  8dk0-assembly1_A  TM=7.923E-01  e=4.596E-13  Rhodopseudomonas palustris CGA009
  7ris-assembly1_A  TM=7.895E-01  e=3.878E-12  Rhodopseudomonas palustris CGA009
  7riz-assembly1_A  TM=7.859E-01  e=5.821E-12  Rhodopseudomonas palustris CGA009
  3no2-assembly1_A  TM=6.569E-01  e=9.150E-06  Bacteroides caccae ATCC 43185

InterPro domains:
  IPR011042 Six-bladed beta-propeller, TolB-like [G3DSA:2.120.10.30] (14-305)
  IPR052998 Hetero-Diels-Alderase-like [PTHR42060] (101-282)